Protein AF-A0A9X5SAK0-F1 (afdb_monomer_lite)

Foldseek 3Di:
DVLLLLLLVLLLLVLVVQQAHWDFPVCLLDQVVCVVSVPDPPDPHGSVSNVVSVVVCVVVVQWDDDPRIIHGDPNVNVVNCVVQVDDQQLDKDWDWDDDDDDPQFIKIKIKHFDPVNVVVVVVLFDDDAWPDKDKDCWDPRHPPDIDRIMIMTMGGQHVVRVVSVVVVVVVVCVSCVVPPPSVVSVDDPD

Structure (mmCIF, N/CA/C/O backbone):
data_AF-A0A9X5SAK0-F1
#
_entry.id   AF-A0A9X5SAK0-F1
#
loop_
_atom_site.group_PDB
_atom_site.id
_atom_site.type_symbol
_atom_site.label_atom_id
_atom_site.label_alt_id
_atom_site.label_comp_id
_atom_site.label_asym_id
_atom_site.label_entity_id
_atom_site.label_seq_id
_atom_site.pdbx_PDB_ins_code
_atom_site.Cartn_x
_atom_site.Cartn_y
_atom_site.Cartn_z
_atom_site.occupancy
_atom_site.B_iso_or_equiv
_atom_site.auth_seq_id
_atom_site.auth_comp_id
_atom_site.auth_asym_id
_atom_site.auth_atom_id
_atom_site.pdbx_PDB_model_num
ATOM 1 N N . MET A 1 1 ? -20.912 15.630 13.756 1.00 53.53 1 MET A N 1
ATOM 2 C CA . MET A 1 1 ? -20.163 15.827 12.492 1.00 53.53 1 MET A CA 1
ATOM 3 C C . MET A 1 1 ? -18.651 15.745 12.681 1.00 53.53 1 MET A C 1
ATOM 5 O O . MET A 1 1 ? -18.054 14.892 12.046 1.00 53.53 1 MET A O 1
ATOM 9 N N . LYS A 1 2 ? -18.033 16.528 13.584 1.00 58.16 2 LYS A N 1
ATOM 10 C CA . LYS A 1 2 ? -16.571 16.502 13.807 1.00 58.16 2 LYS A CA 1
ATOM 11 C C . LYS A 1 2 ? -16.002 15.121 14.191 1.00 58.16 2 LYS A C 1
ATOM 13 O O . LYS A 1 2 ? -14.971 14.742 13.659 1.00 58.16 2 LYS A O 1
ATOM 18 N N . SER A 1 3 ? -16.687 14.352 15.045 1.00 68.75 3 SER A N 1
ATOM 19 C CA . SER 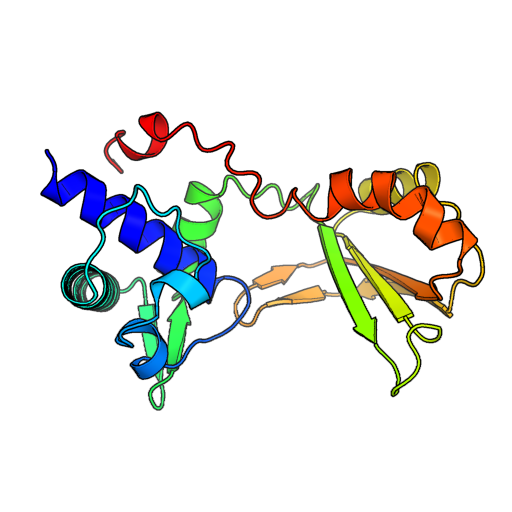A 1 3 ? -16.218 13.022 15.483 1.00 68.75 3 SER A CA 1
ATOM 20 C C . SER A 1 3 ? -16.199 11.973 14.366 1.00 68.75 3 SER A C 1
ATOM 22 O O . SER A 1 3 ? -15.244 11.214 14.265 1.00 68.75 3 SER A O 1
ATOM 24 N N . LEU A 1 4 ? -17.224 11.953 13.505 1.00 75.25 4 LEU A N 1
ATOM 25 C CA . LEU A 1 4 ? -17.305 11.011 12.384 1.00 75.25 4 LEU A CA 1
ATOM 26 C C . LEU A 1 4 ? -16.237 11.311 11.326 1.00 75.25 4 LEU A C 1
ATOM 28 O O . LEU A 1 4 ? -15.613 10.393 10.813 1.00 75.25 4 LEU A O 1
ATOM 32 N N . TYR A 1 5 ? -16.005 12.594 11.037 1.00 78.88 5 TYR A N 1
ATOM 33 C CA . TYR A 1 5 ? -14.948 13.012 10.119 1.00 78.88 5 TYR A CA 1
ATOM 34 C C . TYR A 1 5 ? -13.563 12.592 10.627 1.00 78.88 5 TYR A C 1
ATOM 36 O O . TYR A 1 5 ? -12.816 11.958 9.889 1.00 78.88 5 TYR A O 1
ATOM 44 N N . THR A 1 6 ? -13.254 12.873 11.901 1.00 82.31 6 THR A N 1
ATOM 45 C CA . THR A 1 6 ? -11.990 12.460 12.529 1.00 82.31 6 THR A CA 1
ATOM 46 C C . THR A 1 6 ? -11.803 10.942 12.482 1.00 82.31 6 THR A C 1
ATOM 48 O O . THR A 1 6 ? -10.752 10.484 12.062 1.00 82.31 6 THR A O 1
ATOM 51 N N . SER A 1 7 ? -12.828 10.159 12.832 1.00 84.69 7 SER A N 1
ATOM 52 C CA . SER A 1 7 ? -12.774 8.689 12.775 1.00 84.69 7 SER A CA 1
ATOM 53 C C . SER A 1 7 ? -12.433 8.175 11.372 1.00 84.69 7 SER A C 1
ATOM 55 O O . SER A 1 7 ? -11.503 7.387 11.208 1.00 84.69 7 SER A O 1
ATOM 57 N N . LYS A 1 8 ? -13.112 8.678 10.334 1.00 85.06 8 LYS A N 1
ATOM 58 C CA . LYS A 1 8 ? -12.877 8.232 8.955 1.00 85.06 8 LYS A CA 1
ATOM 59 C C . LYS A 1 8 ? -11.481 8.582 8.444 1.00 85.06 8 LYS A C 1
ATOM 61 O O . LYS A 1 8 ? -10.830 7.732 7.845 1.00 85.06 8 LYS A O 1
ATOM 66 N N . ILE A 1 9 ? -11.002 9.799 8.701 1.00 84.81 9 ILE A N 1
ATOM 67 C CA . ILE A 1 9 ? -9.662 10.198 8.253 1.00 84.81 9 ILE A CA 1
ATOM 68 C C . ILE A 1 9 ? -8.561 9.474 9.040 1.00 84.81 9 ILE A C 1
ATOM 70 O O . ILE A 1 9 ? -7.549 9.080 8.474 1.00 84.81 9 ILE A O 1
ATOM 74 N N . THR A 1 10 ? -8.777 9.214 10.331 1.00 88.06 10 THR A N 1
ATOM 75 C CA . THR A 1 10 ? -7.873 8.388 11.135 1.00 88.06 10 THR A CA 1
ATOM 76 C C . THR A 1 10 ? -7.823 6.955 10.611 1.00 88.06 10 THR A C 1
ATOM 78 O O . THR A 1 10 ? -6.736 6.402 10.465 1.00 88.06 10 THR A O 1
ATOM 81 N N . ARG A 1 11 ? -8.975 6.370 10.264 1.00 90.69 11 ARG A N 1
ATOM 82 C CA . ARG A 1 11 ? -9.054 5.040 9.650 1.00 90.69 11 ARG A CA 1
ATOM 83 C C . ARG A 1 11 ? -8.284 4.978 8.338 1.00 90.69 11 ARG A C 1
ATOM 85 O O . ARG A 1 11 ? -7.574 4.004 8.119 1.00 90.69 11 ARG A O 1
ATOM 92 N N . TYR A 1 12 ? -8.410 6.005 7.498 1.00 88.19 12 TYR A N 1
ATOM 93 C CA . TYR A 1 12 ? -7.656 6.116 6.252 1.00 88.19 12 TYR A CA 1
ATOM 94 C C . TYR A 1 12 ? -6.148 6.015 6.511 1.00 88.19 12 TYR A C 1
ATOM 96 O O . TYR A 1 12 ? -5.511 5.126 5.960 1.00 88.19 12 TYR A O 1
ATOM 104 N N . PHE A 1 13 ? -5.597 6.831 7.422 1.00 86.88 13 PHE A N 1
ATOM 105 C CA . PHE A 1 13 ? -4.165 6.784 7.755 1.00 86.88 13 PHE A CA 1
ATOM 106 C C . PHE A 1 13 ? -3.723 5.427 8.310 1.00 86.88 13 PHE A C 1
ATOM 108 O O . PHE A 1 13 ? -2.654 4.938 7.958 1.00 86.88 13 PHE A O 1
ATOM 115 N N . ILE A 1 14 ? -4.538 4.796 9.160 1.00 90.25 14 ILE A N 1
ATOM 116 C CA . ILE A 1 14 ? -4.211 3.473 9.706 1.00 90.25 14 ILE A CA 1
ATOM 117 C C . ILE A 1 14 ? -4.204 2.417 8.593 1.00 90.25 14 ILE A C 1
ATOM 119 O O . ILE A 1 14 ? -3.267 1.627 8.515 1.00 90.25 14 ILE A O 1
ATOM 123 N N . LEU A 1 15 ? -5.222 2.385 7.728 1.00 91.38 15 LEU A N 1
ATOM 124 C CA . LEU A 1 15 ? -5.273 1.431 6.616 1.00 91.38 15 LEU A CA 1
ATOM 125 C C . LEU A 1 15 ? -4.094 1.629 5.662 1.00 91.38 15 LEU A C 1
ATOM 127 O O . LEU A 1 15 ? -3.444 0.655 5.297 1.00 91.38 15 LEU A O 1
ATOM 131 N N . ASP A 1 16 ? -3.801 2.881 5.320 1.00 85.88 16 ASP A N 1
ATOM 132 C CA . ASP A 1 16 ? -2.684 3.248 4.460 1.00 85.88 16 ASP A CA 1
ATOM 133 C C . ASP A 1 16 ? -1.343 2.787 5.044 1.00 85.88 16 ASP A C 1
ATOM 135 O O . ASP A 1 16 ? -0.565 2.079 4.418 1.00 85.88 16 ASP A O 1
ATOM 139 N N . SER A 1 17 ? -1.114 3.042 6.326 1.00 86.31 17 SER A N 1
ATOM 140 C CA . SER A 1 17 ? 0.122 2.608 6.981 1.00 86.31 17 SER A CA 1
ATOM 141 C C . SER A 1 17 ? 0.355 1.100 6.996 1.00 86.31 17 SER A C 1
ATOM 143 O O . SER A 1 17 ? 1.491 0.646 7.117 1.00 86.31 17 SER A O 1
ATOM 145 N N . LEU A 1 18 ? -0.727 0.325 6.914 1.00 90.94 18 LEU A N 1
ATOM 146 C CA . LEU A 1 18 ? -0.686 -1.125 6.992 1.00 90.94 18 LEU A CA 1
ATOM 147 C C . LEU A 1 18 ? -0.740 -1.787 5.618 1.00 90.94 18 LEU A C 1
ATOM 149 O O . LEU A 1 18 ? -0.612 -3.008 5.561 1.00 90.94 18 LEU A O 1
ATOM 153 N N . TRP A 1 19 ? -0.946 -1.054 4.519 1.00 88.75 19 TRP A N 1
ATOM 154 C CA . TRP A 1 19 ? -1.161 -1.690 3.216 1.00 88.75 19 TRP A CA 1
ATOM 155 C C . TRP A 1 19 ? 0.094 -2.417 2.723 1.00 88.75 19 TRP A C 1
ATOM 157 O O . TRP A 1 19 ? -0.005 -3.553 2.255 1.00 88.75 19 TRP A O 1
ATOM 167 N N . LEU A 1 20 ? 1.269 -1.802 2.887 1.00 83.94 20 LEU A N 1
ATOM 168 C CA . LEU A 1 20 ? 2.539 -2.352 2.411 1.00 83.94 20 LEU A CA 1
ATOM 169 C C . LEU A 1 20 ? 3.230 -3.223 3.467 1.00 83.94 20 LEU A C 1
ATOM 171 O O . LEU A 1 20 ? 3.730 -4.303 3.150 1.00 83.94 20 LEU A O 1
ATOM 175 N N . MET A 1 21 ? 3.239 -2.782 4.728 1.00 87.12 21 MET A N 1
ATOM 176 C CA . MET A 1 21 ? 3.974 -3.447 5.808 1.00 87.12 21 MET A CA 1
ATOM 177 C C . MET A 1 21 ? 3.211 -3.470 7.131 1.00 87.12 21 MET A C 1
ATOM 179 O O . MET A 1 21 ? 2.408 -2.591 7.434 1.00 87.12 21 MET A O 1
ATOM 183 N N . GLN A 1 22 ? 3.489 -4.484 7.948 1.00 91.56 22 GLN A N 1
ATOM 184 C CA . GLN A 1 22 ? 3.018 -4.529 9.325 1.00 91.56 22 GLN A CA 1
ATOM 185 C C . GLN A 1 22 ? 3.670 -3.424 10.162 1.00 91.56 22 GLN A C 1
ATOM 187 O O . GLN A 1 22 ? 4.865 -3.158 10.044 1.00 91.56 22 GLN A O 1
ATOM 192 N N . THR A 1 23 ? 2.897 -2.826 11.063 1.00 90.56 23 THR A N 1
ATOM 193 C CA . THR A 1 23 ? 3.364 -1.750 11.951 1.00 90.56 23 THR A CA 1
ATOM 194 C C . THR A 1 23 ? 3.138 -2.157 13.402 1.00 90.56 23 THR A C 1
ATOM 196 O O . THR A 1 23 ? 2.115 -2.769 13.722 1.00 90.56 23 THR A O 1
ATOM 199 N N . LYS A 1 24 ? 4.080 -1.867 14.309 1.00 91.62 24 LYS A N 1
ATOM 200 C CA . LYS A 1 24 ? 3.883 -2.200 15.728 1.00 91.62 24 LYS A CA 1
ATOM 201 C C . LYS A 1 24 ? 2.734 -1.383 16.295 1.00 91.62 24 LYS A C 1
ATOM 203 O O . LYS A 1 24 ? 2.616 -0.191 16.028 1.00 91.62 24 LYS A O 1
ATOM 208 N N . TYR A 1 25 ? 1.941 -1.991 17.174 1.00 91.38 25 TYR A N 1
ATOM 209 C CA . TYR A 1 25 ? 0.854 -1.291 17.860 1.00 91.38 25 TYR A CA 1
ATOM 210 C C . TYR A 1 25 ? 1.352 -0.022 18.577 1.00 91.38 25 TYR A C 1
ATOM 212 O O . TYR A 1 25 ? 0.701 1.018 18.536 1.00 91.38 25 TYR A O 1
ATOM 220 N N . SER A 1 26 ? 2.541 -0.082 19.188 1.00 90.12 26 SER A N 1
ATOM 221 C CA . SER A 1 26 ? 3.172 1.057 19.868 1.00 90.12 26 SER A CA 1
ATOM 222 C C . SER A 1 26 ? 3.440 2.251 18.953 1.00 90.12 26 SER A C 1
ATOM 224 O O . SER A 1 26 ? 3.415 3.387 19.426 1.00 90.12 26 SER A O 1
ATOM 226 N N . ASP A 1 27 ? 3.670 2.010 17.663 1.00 87.06 27 ASP A N 1
ATOM 227 C CA . ASP A 1 27 ? 4.040 3.056 16.710 1.00 87.06 27 ASP A CA 1
ATOM 228 C C . ASP A 1 27 ? 2.821 3.892 16.297 1.00 87.06 27 ASP A C 1
ATOM 230 O O . ASP A 1 27 ? 2.970 5.066 15.972 1.00 87.06 27 ASP A O 1
ATOM 234 N N . PHE A 1 28 ? 1.602 3.354 16.427 1.00 85.88 28 PHE A N 1
ATOM 235 C CA . PHE A 1 28 ? 0.361 4.116 16.238 1.00 85.88 28 PHE A CA 1
ATOM 236 C C . PHE A 1 28 ? 0.052 5.072 17.393 1.00 85.88 28 PHE A C 1
ATOM 238 O O . PHE A 1 28 ? -0.573 6.112 17.197 1.00 85.88 28 PHE A O 1
ATOM 245 N N . ILE A 1 29 ? 0.467 4.724 18.612 1.00 84.62 29 ILE A N 1
ATOM 246 C CA . ILE A 1 29 ? 0.067 5.429 19.842 1.00 84.62 29 ILE A CA 1
ATOM 247 C C . ILE A 1 29 ? 1.160 6.412 20.313 1.00 84.62 29 ILE A C 1
ATOM 249 O O . ILE A 1 29 ? 1.101 6.967 21.413 1.00 84.62 29 ILE A O 1
ATOM 253 N N . ARG A 1 30 ? 2.173 6.677 19.481 1.00 78.69 30 ARG A N 1
ATOM 254 C CA . ARG A 1 30 ? 3.232 7.654 19.777 1.00 78.69 30 ARG A CA 1
ATOM 255 C C . ARG A 1 30 ? 2.745 9.103 19.629 1.00 78.69 30 ARG A C 1
ATOM 257 O O . ARG A 1 30 ? 1.758 9.398 18.955 1.00 78.69 30 ARG A O 1
ATOM 264 N N . LYS A 1 31 ? 3.426 10.044 20.294 1.00 69.19 31 LYS A N 1
ATOM 265 C CA . LYS A 1 31 ? 3.025 11.471 20.320 1.00 69.19 31 LYS A CA 1
ATOM 266 C C . LYS A 1 31 ? 3.248 12.183 18.981 1.00 69.19 31 LYS A C 1
ATOM 268 O O . LYS A 1 31 ? 2.520 13.112 18.651 1.00 69.19 31 LYS A O 1
ATOM 273 N N . ASP A 1 32 ? 4.218 11.710 18.221 1.00 73.31 32 ASP A N 1
ATOM 274 C CA . ASP A 1 32 ? 4.692 12.185 16.920 1.00 73.31 32 ASP A CA 1
ATOM 275 C C . ASP A 1 32 ? 4.142 11.353 15.747 1.00 73.31 32 ASP A C 1
ATOM 277 O O . ASP A 1 32 ? 4.647 11.424 14.633 1.00 73.31 32 ASP A O 1
ATOM 281 N N . TRP A 1 33 ? 3.052 10.604 15.958 1.00 72.06 33 TRP A N 1
ATOM 282 C CA . TRP A 1 33 ? 2.381 9.828 14.903 1.00 72.06 33 TRP A CA 1
ATOM 283 C C . TRP A 1 33 ? 2.040 10.687 13.665 1.00 72.06 33 TRP A C 1
ATOM 285 O O . TRP A 1 33 ? 2.037 10.204 12.539 1.00 72.06 33 TRP A O 1
ATOM 295 N N . LYS A 1 34 ? 1.812 11.992 13.861 1.00 69.62 34 LYS A N 1
ATOM 296 C CA . LYS A 1 34 ? 1.563 12.959 12.784 1.00 69.62 34 LYS A CA 1
ATOM 297 C C . LYS A 1 34 ? 2.714 13.095 11.800 1.00 69.62 34 LYS A C 1
ATOM 299 O O . LYS A 1 34 ? 2.452 13.272 10.615 1.00 69.62 34 LYS A O 1
ATOM 304 N N . GLU A 1 35 ? 3.946 13.062 12.300 1.00 70.25 35 GLU A N 1
ATOM 305 C CA . GLU A 1 35 ? 5.159 13.126 11.483 1.00 70.25 35 GLU A CA 1
ATOM 306 C C . GLU A 1 35 ? 5.331 11.809 10.730 1.00 70.25 35 GLU A C 1
ATOM 308 O O . GLU A 1 35 ? 5.609 11.815 9.537 1.00 70.25 35 GLU A O 1
ATOM 313 N N . PHE A 1 36 ? 5.040 10.691 11.402 1.00 66.50 36 PHE A N 1
ATOM 314 C CA . PHE A 1 36 ? 5.077 9.359 10.804 1.00 66.50 36 PHE A CA 1
ATOM 315 C C . PHE A 1 36 ? 4.120 9.213 9.606 1.00 66.50 36 PHE A C 1
ATOM 317 O O . PHE A 1 36 ? 4.502 8.636 8.596 1.00 66.50 36 PHE A O 1
ATOM 324 N N . PHE A 1 37 ? 2.913 9.787 9.675 1.00 65.88 37 PHE A N 1
ATOM 325 C CA . PHE A 1 37 ? 1.950 9.771 8.560 1.00 65.88 37 PHE A CA 1
ATOM 326 C C . PHE A 1 37 ? 1.984 11.018 7.675 1.00 65.88 37 PHE A C 1
ATOM 328 O O . PHE A 1 37 ? 1.082 11.199 6.857 1.00 65.88 37 PHE A O 1
ATOM 335 N N . ASN A 1 38 ? 2.958 11.914 7.8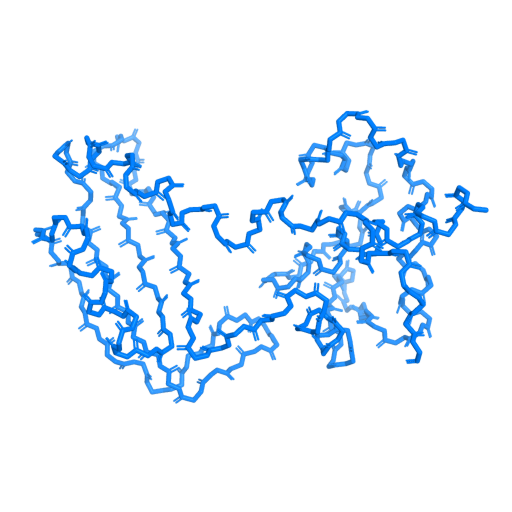74 1.00 69.00 38 ASN A N 1
ATOM 336 C CA . ASN A 1 38 ? 3.034 13.206 7.186 1.00 69.00 38 ASN A CA 1
ATOM 337 C C . ASN A 1 38 ? 1.671 13.940 7.140 1.00 69.00 38 ASN A C 1
ATOM 339 O O . ASN A 1 38 ? 1.245 14.483 6.119 1.00 69.00 38 ASN A O 1
ATOM 343 N N . THR A 1 39 ? 0.924 13.888 8.248 1.00 69.69 39 THR A N 1
ATOM 344 C CA . THR A 1 39 ? -0.443 14.420 8.289 1.00 69.69 39 THR A CA 1
ATOM 345 C C . THR A 1 39 ? -0.439 15.948 8.145 1.00 69.69 39 THR A C 1
ATOM 347 O O . THR A 1 39 ? 0.328 16.629 8.832 1.00 69.69 39 THR A O 1
ATOM 350 N N . PRO A 1 40 ? -1.332 16.535 7.328 1.00 71.12 40 PRO A N 1
ATOM 351 C CA . PRO A 1 40 ? -1.441 17.973 7.195 1.00 71.12 40 PRO A CA 1
ATOM 352 C C . PRO A 1 40 ? -1.710 18.647 8.531 1.00 71.12 40 PRO A C 1
ATOM 354 O O . PRO A 1 40 ? -2.587 18.247 9.297 1.00 71.12 40 PRO A O 1
ATOM 357 N N . ILE A 1 41 ? -1.022 19.763 8.750 1.00 71.31 41 ILE A N 1
ATOM 358 C CA . ILE A 1 41 ? -1.056 20.530 10.002 1.00 71.31 41 ILE A CA 1
ATOM 359 C C . ILE A 1 41 ? -2.485 20.982 10.370 1.00 71.31 41 ILE A C 1
ATOM 361 O O . ILE A 1 41 ? -2.811 21.151 11.547 1.00 71.31 41 ILE A O 1
ATOM 365 N N . HIS A 1 42 ? -3.368 21.152 9.380 1.00 77.19 42 HIS A N 1
ATOM 366 C CA . HIS A 1 42 ? -4.759 21.549 9.603 1.00 77.19 42 HIS A CA 1
ATOM 367 C C . HIS A 1 42 ? -5.646 20.413 10.153 1.00 77.19 42 HIS A C 1
ATOM 369 O O . HIS A 1 42 ? -6.701 20.693 10.734 1.00 77.19 42 HIS A O 1
ATOM 375 N N . LEU A 1 43 ? -5.229 19.146 10.034 1.00 74.88 43 LEU A N 1
ATOM 376 C CA . LEU A 1 43 ? -5.937 18.008 10.615 1.00 74.88 43 LEU A CA 1
ATOM 377 C C . LEU A 1 43 ? -5.650 17.916 12.119 1.00 74.88 43 LEU A C 1
ATOM 379 O O . LEU A 1 43 ? -4.575 17.535 12.589 1.00 74.88 43 LEU A O 1
ATOM 383 N N . LYS A 1 44 ? -6.660 18.258 12.919 1.00 80.06 44 LYS A N 1
ATOM 384 C CA . LYS A 1 44 ? -6.599 18.196 14.386 1.00 80.06 44 LYS A CA 1
ATOM 385 C C . LYS A 1 44 ? -6.974 16.804 14.903 1.00 80.06 44 LYS A C 1
ATOM 387 O O . LYS A 1 44 ? -7.961 16.671 15.618 1.00 80.06 44 LYS A O 1
ATOM 392 N N . ILE A 1 45 ? -6.193 15.795 14.529 1.00 82.88 45 ILE A N 1
ATOM 393 C CA . ILE A 1 45 ? -6.314 14.426 15.048 1.00 82.88 45 ILE A CA 1
ATOM 394 C C . ILE A 1 45 ? -5.413 14.306 16.289 1.00 82.88 45 ILE A C 1
ATOM 396 O O . ILE A 1 45 ? -4.259 14.751 16.271 1.00 82.88 45 ILE A O 1
ATOM 400 N N . ALA A 1 46 ? -5.939 13.777 17.389 1.00 86.81 46 ALA A N 1
ATOM 401 C CA . ALA A 1 46 ? -5.182 13.488 18.603 1.00 86.81 46 ALA A CA 1
ATOM 402 C C . ALA A 1 46 ? -4.775 12.009 18.648 1.00 86.81 46 ALA A C 1
ATOM 404 O O . ALA A 1 46 ? -5.450 11.157 18.080 1.00 86.81 46 ALA A O 1
ATOM 405 N N . THR A 1 47 ? -3.726 11.673 19.404 1.00 87.50 47 THR A N 1
ATOM 406 C CA . THR A 1 47 ? -3.328 10.270 19.633 1.00 87.50 47 THR A CA 1
ATOM 407 C C . THR A 1 47 ? -4.490 9.425 20.168 1.00 87.50 47 THR A C 1
ATOM 409 O O . THR A 1 47 ? -4.625 8.261 19.810 1.00 87.50 47 THR A O 1
ATOM 412 N N . LYS A 1 48 ? -5.383 10.019 20.977 1.00 89.12 48 LYS A N 1
ATOM 413 C CA . LYS A 1 48 ? -6.563 9.315 21.491 1.00 89.12 48 LYS A CA 1
ATOM 414 C C . LYS A 1 48 ? -7.567 8.946 20.395 1.00 89.12 48 LYS A C 1
ATOM 416 O O . LYS A 1 48 ? -8.226 7.920 20.513 1.00 89.12 48 LYS A O 1
ATOM 421 N N . ASP A 1 49 ? -7.673 9.749 19.337 1.00 89.06 49 ASP A N 1
ATOM 422 C CA . ASP A 1 49 ? -8.527 9.430 18.190 1.00 89.06 49 ASP A CA 1
ATOM 423 C C . ASP A 1 49 ? -7.972 8.215 17.434 1.00 89.06 49 ASP A C 1
ATOM 425 O O . ASP A 1 49 ? -8.730 7.305 17.109 1.00 89.06 49 ASP A O 1
ATOM 429 N N . VAL A 1 50 ? -6.645 8.159 17.249 1.00 89.69 50 VAL A N 1
ATOM 430 C CA . VAL A 1 50 ? -5.937 7.005 16.665 1.00 89.69 50 VAL A CA 1
ATOM 431 C C . VAL A 1 50 ? -6.156 5.748 17.496 1.00 89.69 50 VAL A C 1
ATOM 433 O O . VAL A 1 50 ? -6.542 4.720 16.955 1.00 89.69 50 VAL A O 1
ATOM 436 N N . GLU A 1 51 ? -5.979 5.836 18.814 1.00 92.00 51 GLU A N 1
ATOM 437 C CA . GLU A 1 51 ? -6.188 4.706 19.724 1.00 92.00 51 GLU A CA 1
ATOM 438 C C . GLU A 1 51 ? -7.627 4.171 19.667 1.00 92.00 51 GLU A C 1
ATOM 440 O O . GLU A 1 51 ? -7.848 2.959 19.590 1.00 92.00 51 GLU A O 1
ATOM 445 N N . ASN A 1 52 ? -8.612 5.074 19.687 1.00 92.81 52 ASN A N 1
ATOM 446 C CA . ASN A 1 52 ? -10.024 4.711 19.628 1.00 92.81 52 ASN A CA 1
ATOM 447 C C . ASN A 1 52 ? -10.371 4.042 18.292 1.00 92.81 52 ASN A C 1
ATOM 449 O O . ASN A 1 52 ? -11.054 3.017 18.285 1.00 92.81 52 ASN A O 1
ATOM 453 N N . GLU A 1 53 ? -9.894 4.600 17.177 1.00 93.81 53 GLU A N 1
ATOM 454 C CA . GLU A 1 53 ? -10.158 4.057 15.845 1.00 93.81 53 GLU A CA 1
ATOM 455 C C . GLU A 1 53 ? -9.463 2.710 15.646 1.00 93.81 53 GLU A C 1
ATOM 457 O O . GLU A 1 53 ? -10.099 1.757 15.206 1.00 93.81 53 GLU A O 1
ATOM 462 N N . LEU A 1 54 ? -8.200 2.583 16.059 1.00 93.88 54 LEU A N 1
ATOM 463 C CA . LEU A 1 54 ? -7.460 1.325 16.005 1.00 93.88 54 LEU A CA 1
ATOM 464 C C . LEU A 1 54 ? -8.185 0.229 16.800 1.00 93.88 54 LEU A C 1
ATOM 466 O O . LEU A 1 54 ? -8.392 -0.873 16.295 1.00 93.88 54 LEU A O 1
ATOM 470 N N . THR A 1 55 ? -8.654 0.552 18.009 1.00 95.19 55 THR A N 1
ATOM 471 C CA . THR A 1 55 ? -9.446 -0.367 18.843 1.00 95.19 55 THR A CA 1
ATOM 472 C C . THR A 1 55 ? -10.745 -0.790 18.151 1.00 95.19 55 THR A C 1
ATOM 474 O O . THR A 1 55 ? -11.101 -1.971 18.173 1.00 95.19 55 THR A O 1
ATOM 477 N N . ALA A 1 56 ? -11.454 0.150 17.518 1.00 95.56 56 ALA A N 1
ATOM 478 C CA . ALA A 1 56 ? -12.674 -0.142 16.770 1.00 95.56 56 ALA A CA 1
ATOM 479 C C . ALA A 1 56 ? -12.395 -1.051 15.563 1.00 95.56 56 ALA A C 1
ATOM 481 O O . ALA A 1 56 ? -13.063 -2.066 15.393 1.00 95.56 56 ALA A O 1
ATOM 482 N N . MET A 1 57 ? -11.354 -0.757 14.783 1.00 96.75 57 MET A N 1
ATOM 483 C CA . MET A 1 57 ? -10.947 -1.561 13.628 1.00 96.75 57 MET A CA 1
ATOM 484 C C . MET A 1 57 ? -10.541 -2.989 14.014 1.00 96.75 57 MET A C 1
ATOM 486 O O . MET A 1 57 ? -10.860 -3.931 13.288 1.00 96.75 57 MET A O 1
ATOM 490 N N . ILE A 1 58 ? -9.873 -3.172 15.158 1.00 96.88 58 ILE A N 1
ATOM 491 C CA . ILE A 1 58 ? -9.560 -4.501 15.707 1.00 96.88 58 ILE A CA 1
ATOM 492 C C . ILE A 1 58 ? -10.851 -5.236 16.077 1.00 96.88 58 ILE A C 1
ATOM 494 O O . ILE A 1 58 ? -11.050 -6.383 15.678 1.00 96.88 58 ILE A O 1
ATOM 498 N N . LYS A 1 59 ? -11.759 -4.568 16.799 1.00 97.12 59 LYS A N 1
ATOM 499 C CA . LYS A 1 59 ? -13.055 -5.137 17.196 1.00 97.12 59 LYS A CA 1
ATOM 500 C C . LYS A 1 59 ? -13.906 -5.540 15.986 1.00 97.12 59 LYS A C 1
ATOM 502 O O . LYS A 1 59 ? -14.553 -6.583 16.019 1.00 97.12 59 LYS A O 1
ATOM 507 N N . ASP A 1 60 ? -13.867 -4.750 14.919 1.00 96.44 60 ASP A N 1
ATOM 508 C CA . ASP A 1 60 ? -14.604 -4.989 13.676 1.00 96.44 60 ASP A CA 1
ATOM 509 C C . ASP A 1 60 ? -13.927 -6.032 12.762 1.00 96.44 60 ASP A C 1
ATOM 511 O O . ASP A 1 60 ? -14.436 -6.343 11.674 1.00 96.44 60 ASP A O 1
ATOM 515 N N . GLY A 1 61 ? -12.785 -6.581 13.192 1.00 96.94 61 GLY A N 1
ATOM 516 C CA . GLY A 1 61 ? -12.027 -7.611 12.487 1.00 96.94 61 GLY A CA 1
ATOM 517 C C . GLY A 1 61 ? -11.289 -7.102 11.250 1.00 96.94 61 GLY A C 1
ATOM 518 O O . GLY A 1 61 ? -10.996 -7.890 10.353 1.00 96.94 61 GLY A O 1
ATOM 519 N N . LEU A 1 62 ? -11.020 -5.798 11.157 1.00 97.25 62 LEU A N 1
ATOM 520 C CA . LEU A 1 62 ? -10.258 -5.194 10.056 1.00 97.25 62 LEU A CA 1
ATOM 521 C C . LEU A 1 62 ? -8.751 -5.331 10.270 1.00 97.25 62 LEU A C 1
ATOM 523 O O . LEU A 1 62 ? -8.003 -5.480 9.307 1.00 97.25 62 LEU A O 1
ATOM 527 N N . ILE A 1 63 ? -8.322 -5.297 11.532 1.00 97.44 63 ILE A N 1
ATOM 528 C CA . ILE A 1 63 ? -6.921 -5.410 11.931 1.00 97.44 63 ILE A CA 1
ATOM 529 C C . ILE A 1 63 ? -6.745 -6.634 12.823 1.00 97.44 63 ILE A C 1
ATOM 531 O O . ILE A 1 63 ? -7.520 -6.860 13.752 1.00 97.44 63 ILE A O 1
ATOM 535 N N . LEU A 1 64 ? -5.702 -7.407 12.543 1.00 96.69 64 LEU A N 1
ATOM 536 C CA . LEU A 1 64 ? -5.235 -8.507 13.377 1.00 96.69 64 LEU A CA 1
ATOM 537 C C . LEU A 1 64 ? -4.000 -8.050 14.152 1.00 96.69 64 LEU A C 1
ATOM 539 O O . LEU A 1 64 ? -3.138 -7.372 13.596 1.00 96.69 64 LEU A O 1
ATOM 543 N N . ILE A 1 65 ? -3.893 -8.454 15.418 1.00 95.88 65 ILE A N 1
ATOM 544 C CA . ILE A 1 65 ? -2.671 -8.271 16.206 1.00 95.88 65 ILE A CA 1
ATOM 545 C C . ILE A 1 65 ? -1.999 -9.625 16.389 1.00 95.88 65 ILE A C 1
ATOM 547 O O . ILE A 1 65 ? -2.605 -10.557 16.920 1.00 95.88 65 ILE A O 1
ATOM 551 N N . LYS A 1 66 ? -0.726 -9.716 16.007 1.00 95.38 66 LYS A N 1
ATOM 552 C CA . LYS A 1 66 ? 0.128 -10.873 16.284 1.00 95.38 66 LYS A CA 1
ATOM 553 C C . LYS A 1 66 ? 1.464 -10.381 16.821 1.00 95.38 66 LYS A C 1
ATOM 555 O O . LYS A 1 66 ? 2.119 -9.568 16.184 1.00 95.38 66 LYS A O 1
ATOM 560 N N . GLU A 1 67 ? 1.848 -10.850 18.009 1.00 94.69 67 GLU A N 1
ATOM 561 C CA . GLU A 1 67 ? 3.145 -10.519 18.633 1.00 94.69 67 GLU A CA 1
ATOM 562 C C . GLU A 1 67 ? 3.409 -9.000 18.745 1.00 94.69 67 GLU A C 1
ATOM 564 O O . GLU A 1 67 ? 4.533 -8.529 18.605 1.00 94.69 67 GLU A O 1
ATOM 569 N N . GLY A 1 68 ? 2.355 -8.209 18.982 1.00 93.38 68 GLY A N 1
ATOM 570 C CA . GLY A 1 68 ? 2.442 -6.746 19.083 1.00 93.38 68 GLY A CA 1
ATOM 571 C C . GLY A 1 68 ? 2.479 -6.001 17.742 1.00 93.38 68 GLY A C 1
ATOM 572 O O . GLY A 1 68 ? 2.523 -4.770 17.741 1.00 93.38 68 GLY A O 1
ATOM 573 N N . TRP A 1 69 ? 2.417 -6.715 16.618 1.00 95.38 69 TRP A N 1
ATOM 574 C CA . TRP A 1 69 ? 2.324 -6.152 15.273 1.00 95.38 69 TRP A CA 1
ATOM 575 C C . TRP A 1 69 ? 0.882 -6.143 14.776 1.00 95.38 69 TRP A C 1
ATOM 577 O O . TRP A 1 69 ? 0.157 -7.125 14.942 1.00 95.38 69 TRP A O 1
ATOM 587 N N . CYS A 1 70 ? 0.486 -5.033 14.161 1.00 95.94 70 CYS A N 1
ATOM 588 C CA . CYS A 1 70 ? -0.793 -4.860 13.492 1.00 95.94 70 CYS A CA 1
ATOM 589 C C . CYS A 1 70 ? -0.675 -5.283 12.022 1.00 95.94 70 CYS A C 1
ATOM 591 O O . CYS A 1 70 ? 0.266 -4.887 11.336 1.00 95.94 70 CYS A O 1
ATOM 593 N N . PHE A 1 71 ? -1.662 -6.038 11.545 1.00 96.62 71 PHE A N 1
ATOM 594 C CA . PHE A 1 71 ? -1.797 -6.499 10.163 1.00 96.62 71 PHE A CA 1
ATOM 595 C C . PHE A 1 71 ? -3.203 -6.193 9.658 1.00 96.62 71 PHE A C 1
ATOM 597 O O . PHE A 1 71 ? -4.165 -6.306 10.422 1.00 96.62 71 PHE A O 1
ATOM 604 N N . LEU A 1 72 ? -3.354 -5.900 8.369 1.00 96.69 72 LEU A N 1
ATOM 605 C CA . LEU A 1 72 ? -4.658 -5.970 7.723 1.00 96.69 72 LEU A CA 1
ATOM 606 C C . LEU A 1 72 ? -5.138 -7.424 7.720 1.00 96.69 72 LEU A C 1
ATOM 608 O O . LEU A 1 72 ? -4.415 -8.344 7.335 1.00 96.69 72 LEU A O 1
ATOM 612 N N . SER A 1 73 ? -6.379 -7.637 8.149 1.00 96.50 73 SER A N 1
ATOM 613 C CA . SER A 1 73 ? -7.089 -8.879 7.851 1.00 96.50 73 SER A CA 1
ATOM 614 C C . SER A 1 73 ? -7.510 -8.891 6.372 1.00 96.50 73 SER A C 1
ATOM 616 O O . SER A 1 73 ? -7.534 -7.830 5.746 1.00 96.50 73 SER A O 1
ATOM 618 N N . PRO A 1 74 ? -7.962 -10.028 5.808 1.00 95.62 74 PRO A N 1
ATOM 619 C CA . PRO A 1 74 ? -8.558 -10.039 4.467 1.00 95.62 74 PRO A CA 1
ATOM 620 C C . PRO A 1 74 ? -9.718 -9.040 4.308 1.00 95.62 74 PRO A C 1
ATOM 622 O O . PRO A 1 74 ? -9.883 -8.424 3.257 1.00 95.62 74 PRO A O 1
ATOM 625 N N . LYS A 1 75 ? -10.497 -8.823 5.377 1.00 95.81 75 LYS A N 1
ATOM 626 C CA . LYS A 1 75 ? -11.571 -7.823 5.403 1.00 95.81 75 LYS A CA 1
ATOM 627 C C . LYS A 1 75 ? -11.009 -6.397 5.394 1.00 95.81 75 LYS A C 1
ATOM 629 O O . LYS A 1 75 ? -11.520 -5.557 4.663 1.00 95.81 75 LYS A O 1
ATOM 634 N N . GLY A 1 76 ? -9.969 -6.121 6.185 1.00 95.81 76 GLY A N 1
ATOM 635 C CA . GLY A 1 76 ? -9.296 -4.817 6.200 1.00 95.81 76 GLY A CA 1
ATOM 636 C C . GLY A 1 76 ? -8.637 -4.480 4.862 1.00 95.81 76 GLY A C 1
ATOM 637 O O . GLY A 1 76 ? -8.810 -3.374 4.361 1.00 95.81 76 GLY A O 1
ATOM 638 N N . ALA A 1 77 ? -7.970 -5.459 4.255 1.00 94.69 77 ALA A N 1
ATOM 639 C CA . ALA A 1 77 ? -7.375 -5.369 2.927 1.00 94.69 77 ALA A CA 1
ATOM 640 C C . ALA A 1 77 ? -8.408 -5.027 1.845 1.00 94.69 77 ALA A C 1
ATOM 642 O O . ALA A 1 77 ? -8.201 -4.092 1.082 1.00 94.69 77 ALA A O 1
ATOM 643 N N . SER A 1 78 ? -9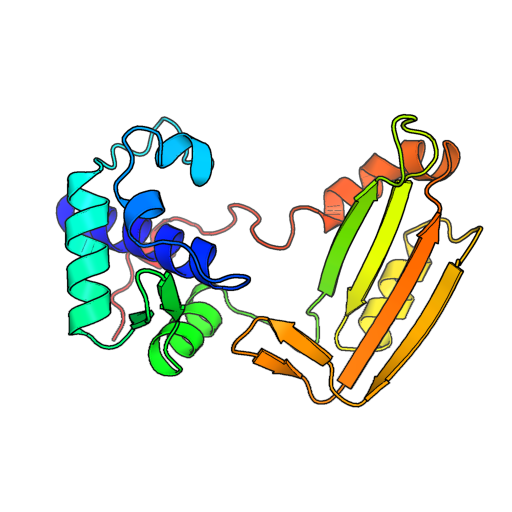.559 -5.708 1.827 1.00 92.62 78 SER A N 1
ATOM 644 C CA . SER A 1 78 ? -10.632 -5.395 0.874 1.00 92.62 78 SER A CA 1
ATOM 645 C C . SER A 1 78 ? -11.198 -3.981 1.065 1.00 92.62 78 SER A C 1
ATOM 647 O O . SER A 1 78 ? -11.494 -3.295 0.088 1.00 92.62 78 SER A O 1
ATOM 649 N N . ILE A 1 79 ? -11.320 -3.504 2.312 1.00 92.38 79 ILE A N 1
ATOM 650 C CA . ILE A 1 79 ? -11.710 -2.109 2.572 1.00 92.38 79 ILE A CA 1
ATOM 651 C C . ILE A 1 79 ? -10.650 -1.145 2.043 1.00 92.38 79 ILE A C 1
ATOM 653 O O . ILE A 1 79 ? -11.025 -0.143 1.444 1.00 92.38 79 ILE A O 1
ATOM 657 N N . TRP A 1 80 ? -9.362 -1.437 2.236 1.00 92.12 80 TRP A N 1
ATOM 658 C CA . TRP A 1 80 ? -8.283 -0.627 1.674 1.00 92.12 80 TRP A CA 1
ATOM 659 C C . TRP A 1 80 ? -8.344 -0.611 0.138 1.00 92.12 80 TRP A C 1
ATOM 661 O O . TRP A 1 80 ? -8.411 0.457 -0.448 1.00 92.12 80 TRP A O 1
ATOM 671 N N . GLU A 1 81 ? -8.462 -1.755 -0.538 1.00 89.81 81 GLU A N 1
ATOM 672 C CA . GLU A 1 81 ? -8.558 -1.781 -2.009 1.00 89.81 81 GLU A CA 1
ATOM 673 C C . GLU A 1 81 ? -9.717 -0.919 -2.540 1.00 89.81 81 GLU A C 1
ATOM 675 O O . GLU A 1 81 ? -9.550 -0.172 -3.505 1.00 89.81 81 GLU A O 1
ATOM 680 N N . ASN A 1 82 ? -10.874 -0.980 -1.874 1.00 87.50 82 ASN A N 1
ATOM 681 C CA . ASN A 1 82 ? -12.043 -0.179 -2.231 1.00 87.50 82 ASN A CA 1
ATOM 682 C C . ASN A 1 82 ? -11.845 1.313 -1.933 1.00 87.50 82 ASN A C 1
ATOM 684 O O . ASN A 1 82 ? -12.200 2.150 -2.759 1.00 87.50 82 ASN A O 1
ATOM 688 N N . LEU A 1 83 ? -11.290 1.637 -0.761 1.00 84.94 83 LEU A N 1
ATOM 689 C CA . LEU A 1 83 ? -11.055 3.007 -0.299 1.00 84.94 83 LEU A CA 1
ATOM 690 C C . LEU A 1 83 ? -9.910 3.697 -1.040 1.00 84.94 83 LEU A C 1
ATOM 692 O O . LEU A 1 83 ? -9.798 4.904 -0.958 1.00 84.94 83 LEU A O 1
ATOM 696 N N . PHE A 1 84 ? -9.039 2.964 -1.720 1.00 82.19 84 PHE A N 1
ATOM 697 C CA . PHE A 1 84 ? -7.950 3.544 -2.510 1.00 82.19 84 PHE A CA 1
ATOM 698 C C . PHE A 1 84 ? -8.162 3.312 -4.011 1.00 82.19 84 PHE A C 1
ATOM 700 O O . PHE A 1 84 ? -7.280 3.601 -4.813 1.00 82.19 84 PHE A O 1
ATOM 707 N N . HIS A 1 85 ? -9.344 2.803 -4.393 1.00 84.00 85 HIS A N 1
ATOM 708 C CA . HIS A 1 85 ? -9.743 2.513 -5.772 1.00 84.00 85 HIS A CA 1
ATOM 709 C C . HIS A 1 85 ? -8.647 1.795 -6.570 1.00 84.00 85 HIS A C 1
ATOM 711 O O . HIS A 1 85 ? -8.329 2.163 -7.704 1.00 84.00 85 HIS A O 1
ATOM 717 N N . VAL A 1 86 ? -8.046 0.775 -5.956 1.00 83.25 86 VAL A N 1
ATOM 718 C CA . VAL A 1 86 ? -6.827 0.158 -6.477 1.00 83.25 86 VAL A CA 1
ATOM 719 C C . VAL A 1 86 ? -7.105 -0.509 -7.816 1.00 83.25 86 VAL A C 1
ATOM 721 O O . VAL A 1 86 ? -7.874 -1.466 -7.918 1.00 83.25 86 VAL A O 1
ATOM 724 N N . ASN A 1 87 ? -6.434 -0.018 -8.854 1.00 86.75 87 ASN A N 1
ATOM 725 C CA . ASN A 1 87 ? -6.475 -0.616 -10.176 1.00 86.75 87 ASN A CA 1
ATOM 726 C C . ASN A 1 87 ? -5.262 -1.525 -10.369 1.00 86.75 87 ASN A C 1
ATOM 728 O O . ASN A 1 87 ? -4.213 -1.078 -10.833 1.00 86.75 87 ASN A O 1
ATOM 732 N N . TRP A 1 88 ? -5.428 -2.806 -10.040 1.00 86.88 88 TRP A N 1
ATOM 733 C CA . TRP A 1 88 ? -4.361 -3.798 -10.160 1.00 86.88 88 TRP A CA 1
ATOM 734 C C . TRP A 1 88 ? -3.796 -3.916 -11.581 1.00 86.88 88 TRP A C 1
ATOM 736 O O . TRP A 1 88 ? -2.591 -4.079 -11.728 1.00 86.88 88 TRP A O 1
ATOM 746 N N . GLU A 1 89 ? -4.607 -3.740 -12.629 1.00 86.88 89 GLU A N 1
ATOM 747 C CA . GLU A 1 89 ? -4.139 -3.843 -14.022 1.00 86.88 89 GLU A CA 1
ATOM 748 C C . GLU A 1 89 ? -3.129 -2.749 -14.405 1.00 86.88 89 GLU A C 1
ATOM 750 O O . GLU A 1 89 ? -2.241 -2.968 -15.239 1.00 86.88 89 GLU A O 1
ATOM 755 N N . ASN A 1 90 ? -3.272 -1.576 -13.782 1.00 84.44 90 ASN A N 1
ATOM 756 C CA . ASN A 1 90 ? -2.408 -0.415 -13.982 1.00 84.44 90 ASN A CA 1
ATOM 757 C C . ASN A 1 90 ? -1.466 -0.162 -12.795 1.00 84.44 90 ASN A C 1
ATOM 759 O O . ASN A 1 90 ? -0.803 0.873 -12.761 1.00 84.44 90 ASN A O 1
ATOM 763 N N . PHE A 1 91 ? -1.409 -1.080 -11.827 1.00 86.69 91 PHE A N 1
ATOM 764 C CA . PHE A 1 91 ? -0.612 -0.907 -10.621 1.00 86.69 91 PHE A CA 1
ATOM 765 C C . PHE A 1 91 ? 0.885 -0.965 -10.935 1.00 86.69 91 PHE A C 1
ATOM 767 O O . PHE A 1 91 ? 1.351 -1.831 -11.688 1.00 86.69 91 PHE A O 1
ATOM 774 N N . TYR A 1 92 ? 1.632 -0.065 -10.302 1.00 86.69 92 TYR A N 1
ATOM 775 C CA . TYR A 1 92 ? 3.084 -0.070 -10.271 1.00 86.69 92 TYR A CA 1
ATOM 776 C C . TYR A 1 92 ? 3.607 0.396 -8.911 1.00 86.69 92 TYR A C 1
ATOM 778 O O . TYR A 1 92 ? 2.919 1.090 -8.166 1.00 86.69 92 TYR A O 1
ATOM 786 N N . LEU A 1 93 ? 4.843 0.013 -8.615 1.00 85.06 93 LEU A N 1
ATOM 787 C CA . LEU A 1 93 ? 5.596 0.395 -7.431 1.00 85.06 93 LEU A CA 1
ATOM 788 C C . LEU A 1 93 ? 6.999 0.814 -7.872 1.00 85.06 93 LEU A C 1
ATOM 790 O O . LEU A 1 93 ? 7.631 0.122 -8.670 1.00 85.06 93 LEU A O 1
ATOM 794 N N . ILE A 1 94 ? 7.470 1.948 -7.360 1.00 82.38 94 ILE A N 1
ATOM 795 C CA . ILE A 1 94 ? 8.842 2.423 -7.543 1.00 82.38 94 ILE A CA 1
ATOM 796 C C . ILE A 1 94 ? 9.524 2.387 -6.184 1.00 82.38 94 ILE A C 1
ATOM 798 O O . ILE A 1 94 ? 9.010 2.945 -5.217 1.00 82.38 94 ILE A O 1
ATOM 802 N N . GLU A 1 95 ? 10.688 1.759 -6.129 1.00 82.50 95 GLU A N 1
ATOM 803 C CA . GLU A 1 95 ? 11.553 1.736 -4.959 1.00 82.50 95 GLU A CA 1
ATOM 804 C C . GLU A 1 95 ? 12.919 2.305 -5.333 1.00 82.50 95 GLU A C 1
ATOM 806 O O . GLU A 1 95 ? 13.475 1.986 -6.387 1.00 82.50 95 GLU A O 1
ATOM 811 N N . TYR A 1 96 ? 13.469 3.125 -4.444 1.00 79.56 96 TYR A N 1
ATOM 812 C CA . TYR A 1 96 ? 14.826 3.640 -4.557 1.00 79.56 96 TYR A CA 1
ATOM 813 C C . TYR A 1 96 ? 15.719 2.935 -3.547 1.00 79.56 96 TYR A C 1
ATOM 815 O O . TYR A 1 96 ? 15.468 2.978 -2.342 1.00 79.56 96 TYR A O 1
ATOM 823 N N . GLU A 1 97 ? 16.765 2.287 -4.042 1.00 78.94 97 GLU A N 1
ATOM 824 C CA . GLU A 1 97 ? 17.788 1.648 -3.223 1.00 78.94 97 GLU A CA 1
ATOM 825 C C . GLU A 1 97 ? 19.084 2.460 -3.314 1.00 78.94 97 GLU A C 1
ATOM 827 O O . GLU A 1 97 ? 19.641 2.650 -4.396 1.00 78.94 97 GLU A O 1
ATOM 832 N N . PHE A 1 98 ? 19.588 2.920 -2.169 1.00 76.31 98 PHE A N 1
ATOM 833 C CA . PHE A 1 98 ? 20.886 3.585 -2.068 1.00 76.31 98 PHE A CA 1
ATOM 834 C C . PHE A 1 98 ? 21.949 2.552 -1.688 1.00 76.31 98 PHE A C 1
ATOM 836 O O . PHE A 1 98 ? 21.910 1.996 -0.587 1.00 76.31 98 PHE A O 1
ATOM 843 N N . LYS A 1 99 ? 22.903 2.277 -2.585 1.00 67.62 99 LYS A N 1
ATOM 844 C CA . LYS A 1 99 ? 24.017 1.361 -2.309 1.00 67.62 99 LYS A CA 1
ATOM 845 C C . LYS A 1 99 ? 25.261 2.139 -1.887 1.00 67.62 99 LYS A C 1
ATOM 847 O O . LYS A 1 99 ? 26.068 2.519 -2.719 1.00 67.62 99 LYS A O 1
ATOM 852 N N . GLY A 1 100 ? 25.449 2.304 -0.579 1.00 63.75 100 GLY A N 1
ATOM 853 C CA . GLY A 1 100 ? 26.650 2.916 0.006 1.00 63.75 100 GLY A CA 1
ATOM 854 C C . GLY A 1 100 ? 26.467 4.372 0.441 1.00 63.75 100 GLY A C 1
ATOM 855 O O . GLY A 1 100 ? 25.350 4.882 0.474 1.00 63.75 100 GLY A O 1
ATOM 856 N N . ASP A 1 101 ? 27.579 5.016 0.812 1.00 58.50 101 ASP A N 1
ATOM 857 C CA . ASP A 1 101 ? 27.597 6.380 1.371 1.00 58.50 101 ASP A CA 1
ATOM 858 C C . ASP A 1 101 ? 27.622 7.482 0.295 1.00 58.50 101 ASP A C 1
ATOM 860 O O . ASP A 1 101 ? 27.374 8.651 0.594 1.00 58.50 101 ASP A O 1
ATOM 864 N N . ASP A 1 102 ? 27.915 7.123 -0.959 1.00 56.03 102 ASP A N 1
ATOM 865 C CA . ASP A 1 102 ? 27.937 8.058 -2.078 1.00 56.03 102 ASP A CA 1
ATOM 866 C C . ASP A 1 102 ? 26.595 8.053 -2.808 1.00 56.03 102 ASP A C 1
ATOM 868 O O . ASP A 1 102 ? 26.129 7.032 -3.315 1.00 56.03 102 ASP A O 1
ATOM 872 N N . PHE A 1 103 ? 26.017 9.243 -2.972 1.00 54.97 103 PHE A N 1
ATOM 873 C CA . PHE A 1 103 ? 24.788 9.459 -3.735 1.00 54.97 103 PHE A CA 1
ATOM 874 C C . PHE A 1 103 ? 24.874 8.956 -5.190 1.00 54.97 103 PHE A C 1
ATOM 876 O O . PHE A 1 103 ? 23.874 8.982 -5.884 1.00 54.97 103 PHE A O 1
ATOM 883 N N . ASN A 1 104 ? 26.019 8.521 -5.711 1.00 59.38 104 ASN A N 1
ATOM 884 C CA . ASN A 1 104 ? 26.161 8.100 -7.110 1.00 59.38 104 ASN A CA 1
ATOM 885 C C . ASN A 1 104 ? 25.788 6.630 -7.380 1.00 59.38 104 ASN A C 1
ATOM 887 O O . ASN A 1 104 ? 25.786 6.210 -8.540 1.00 59.38 104 ASN A O 1
ATOM 891 N N . ASP A 1 105 ? 25.439 5.869 -6.342 1.00 69.56 105 ASP A N 1
ATOM 892 C CA . ASP A 1 105 ? 25.058 4.454 -6.430 1.00 69.56 105 ASP A CA 1
ATOM 893 C C . ASP A 1 105 ? 23.585 4.230 -6.052 1.00 69.56 105 ASP A C 1
ATOM 895 O O . ASP A 1 105 ? 23.219 3.363 -5.260 1.00 69.56 105 ASP A O 1
ATOM 899 N N . GLU A 1 106 ? 22.720 5.043 -6.650 1.00 78.75 106 GLU A N 1
ATOM 900 C CA . GLU A 1 106 ? 21.272 4.930 -6.523 1.00 78.75 106 GLU A CA 1
ATOM 901 C C . GLU A 1 106 ? 20.710 3.989 -7.598 1.00 78.75 106 GLU A C 1
ATOM 903 O O . GLU A 1 106 ? 21.060 4.074 -8.782 1.00 78.75 106 GLU A O 1
ATOM 908 N N . ILE A 1 107 ? 19.837 3.076 -7.182 1.00 83.19 107 ILE A N 1
ATOM 909 C CA . ILE A 1 107 ? 19.144 2.124 -8.045 1.00 83.19 107 ILE A CA 1
ATOM 910 C C . ILE A 1 107 ? 17.649 2.405 -7.975 1.00 83.19 107 ILE A C 1
ATOM 912 O O . ILE A 1 107 ? 17.076 2.485 -6.891 1.00 83.19 107 ILE A O 1
ATOM 916 N N . LEU A 1 108 ? 17.024 2.505 -9.146 1.00 84.44 108 LEU A N 1
ATOM 917 C CA . LEU A 1 108 ? 15.575 2.517 -9.283 1.00 84.44 108 LEU A CA 1
ATOM 918 C C . LEU A 1 108 ? 15.102 1.099 -9.580 1.00 84.44 108 LEU A C 1
ATOM 920 O O . LEU A 1 108 ? 15.515 0.496 -10.572 1.00 84.44 108 LEU A O 1
ATOM 924 N N . ASN A 1 109 ? 14.196 0.611 -8.746 1.00 87.25 109 ASN A N 1
ATOM 925 C CA . ASN A 1 109 ? 13.495 -0.650 -8.904 1.00 87.25 109 ASN A CA 1
ATOM 926 C C . ASN A 1 109 ? 12.033 -0.343 -9.246 1.00 87.25 109 ASN A C 1
ATOM 928 O O . ASN A 1 109 ? 11.309 0.254 -8.454 1.00 87.25 109 ASN A O 1
ATOM 932 N N . PHE A 1 110 ? 11.607 -0.717 -10.446 1.00 88.50 110 PHE A N 1
ATOM 933 C CA . PHE A 1 110 ? 10.248 -0.541 -10.935 1.00 88.50 110 PHE A CA 1
ATOM 934 C C . PHE A 1 110 ? 9.560 -1.892 -11.030 1.00 88.50 110 PHE A C 1
ATOM 936 O O . PHE A 1 110 ? 10.024 -2.784 -11.740 1.00 88.50 110 PHE A O 1
ATOM 943 N N . TYR A 1 111 ? 8.421 -2.017 -10.366 1.00 90.50 111 TYR A N 1
ATOM 944 C CA . TYR A 1 111 ? 7.559 -3.181 -10.449 1.00 90.50 111 TYR A CA 1
ATOM 945 C C . TYR A 1 111 ? 6.212 -2.772 -11.016 1.00 90.50 111 TYR A C 1
ATOM 947 O O . TYR A 1 111 ? 5.676 -1.727 -10.657 1.00 90.50 111 TYR A O 1
ATOM 955 N N . CYS A 1 112 ? 5.617 -3.595 -11.869 1.00 90.44 112 CYS A N 1
ATOM 956 C CA . CYS A 1 112 ? 4.260 -3.354 -12.343 1.00 90.44 112 CYS A CA 1
ATOM 957 C C . CYS A 1 112 ? 3.534 -4.647 -12.685 1.00 90.44 112 CYS A C 1
ATOM 959 O O . CYS A 1 112 ? 4.147 -5.687 -12.915 1.00 90.44 112 CYS A O 1
ATOM 961 N N . TYR A 1 113 ? 2.206 -4.584 -12.724 1.00 89.44 113 TYR A N 1
ATOM 962 C CA . TYR A 1 113 ? 1.400 -5.767 -13.011 1.00 89.44 113 TYR A CA 1
ATOM 963 C C . TYR A 1 113 ? 1.450 -6.178 -14.489 1.00 89.44 113 TYR A C 1
ATOM 965 O O . TYR A 1 113 ? 1.564 -7.362 -14.808 1.00 89.44 113 TYR A O 1
ATOM 973 N N . SER A 1 114 ? 1.379 -5.211 -15.413 1.00 90.25 114 SER A N 1
ATOM 974 C CA . SER A 1 114 ? 1.192 -5.483 -16.842 1.00 90.25 114 SER A CA 1
ATOM 975 C C . SER A 1 114 ? 2.331 -4.966 -17.720 1.00 90.25 114 SER A C 1
ATOM 977 O O . SER A 1 114 ? 2.890 -3.894 -17.496 1.00 90.25 114 SER A O 1
ATOM 979 N N . ASN A 1 115 ? 2.605 -5.688 -18.814 1.00 91.94 115 ASN A N 1
ATOM 980 C CA . ASN A 1 115 ? 3.608 -5.283 -19.805 1.00 91.94 115 ASN A CA 1
ATOM 981 C C . ASN A 1 115 ? 3.295 -3.907 -20.414 1.00 91.94 115 ASN A C 1
ATOM 983 O O . ASN A 1 115 ? 4.191 -3.162 -20.781 1.00 91.94 115 ASN A 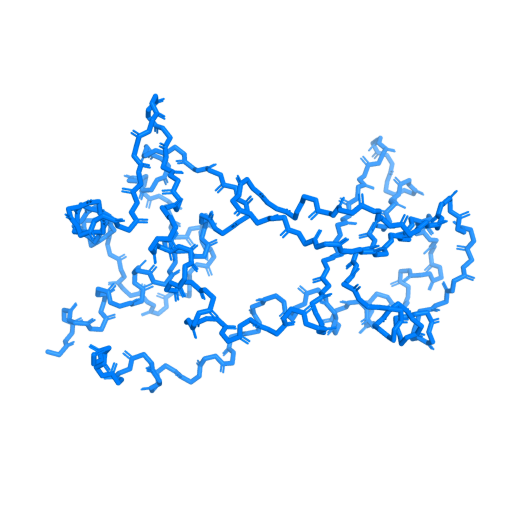O 1
ATOM 987 N N . LYS A 1 116 ? 2.009 -3.548 -20.506 1.00 91.50 116 LYS A N 1
ATOM 988 C CA . LYS A 1 116 ? 1.580 -2.226 -20.974 1.00 91.50 116 LYS A CA 1
ATOM 989 C C . LYS A 1 116 ? 2.117 -1.112 -20.071 1.00 91.50 116 LYS A C 1
ATOM 991 O O . LYS A 1 116 ? 2.578 -0.095 -20.582 1.00 91.50 116 LYS A O 1
ATOM 996 N N . VAL A 1 117 ? 2.038 -1.293 -18.752 1.00 88.81 117 VAL A N 1
ATOM 997 C CA . VAL A 1 117 ? 2.550 -0.323 -17.775 1.00 88.81 117 VAL A CA 1
ATOM 998 C C . VAL A 1 117 ? 4.072 -0.249 -17.848 1.00 88.81 117 VAL A C 1
ATOM 1000 O O . VAL A 1 117 ? 4.606 0.857 -17.873 1.00 88.81 117 VAL A O 1
ATOM 1003 N N . LEU A 1 118 ? 4.749 -1.397 -17.980 1.00 90.00 118 LEU A N 1
ATOM 1004 C CA . LEU A 1 118 ? 6.196 -1.452 -18.191 1.00 90.00 118 LEU A CA 1
ATOM 1005 C C . LEU A 1 118 ? 6.613 -0.642 -19.420 1.00 90.00 118 LEU A C 1
ATOM 1007 O O . LEU A 1 118 ? 7.400 0.287 -19.297 1.00 90.00 118 LEU A O 1
ATOM 1011 N N . GLU A 1 119 ? 6.057 -0.937 -20.592 1.00 89.94 119 GLU A N 1
ATOM 1012 C CA . GLU A 1 119 ? 6.428 -0.243 -21.830 1.00 89.94 119 GLU A CA 1
ATOM 1013 C C . GLU A 1 119 ? 6.090 1.256 -21.781 1.00 89.94 119 GLU A C 1
ATOM 1015 O O . GLU A 1 119 ? 6.845 2.085 -22.288 1.00 89.94 119 GLU A O 1
ATOM 1020 N N . ASN A 1 120 ? 4.997 1.632 -21.106 1.00 85.44 120 ASN A N 1
ATOM 1021 C CA . ASN A 1 120 ? 4.674 3.038 -20.870 1.00 85.44 120 ASN A CA 1
ATOM 1022 C C . ASN A 1 120 ? 5.729 3.728 -19.995 1.00 85.44 120 ASN A C 1
ATOM 1024 O O . ASN A 1 120 ? 6.178 4.820 -20.343 1.00 85.44 120 ASN A O 1
ATOM 1028 N N . PHE A 1 121 ? 6.160 3.089 -18.903 1.00 83.50 121 PHE A N 1
ATOM 1029 C CA . PHE A 1 121 ? 7.252 3.587 -18.068 1.00 83.50 121 PHE A CA 1
ATOM 1030 C C . PHE A 1 121 ? 8.526 3.752 -18.903 1.00 83.50 121 PHE A C 1
ATOM 1032 O O . PHE A 1 121 ? 9.094 4.842 -18.957 1.00 83.50 121 PHE A O 1
ATOM 1039 N N . LYS A 1 122 ? 8.897 2.719 -19.672 1.00 84.31 122 LYS A N 1
ATOM 1040 C CA . LYS A 1 122 ? 10.079 2.738 -20.540 1.00 84.31 122 LYS A CA 1
ATOM 1041 C C . LYS A 1 122 ? 10.080 3.860 -21.575 1.00 84.31 122 LYS A C 1
ATOM 1043 O O . LYS A 1 122 ? 11.137 4.385 -21.904 1.00 84.31 122 LYS A O 1
ATOM 1048 N N . SER A 1 123 ? 8.909 4.242 -22.080 1.00 82.06 123 SER A N 1
ATOM 1049 C CA . SER A 1 123 ? 8.779 5.339 -23.045 1.00 82.06 123 SER A CA 1
ATOM 1050 C C . SER A 1 123 ? 9.002 6.732 -22.442 1.00 82.06 123 SER A C 1
ATOM 1052 O O . SER A 1 123 ? 9.281 7.678 -23.177 1.00 82.06 123 SER A O 1
ATOM 1054 N N . GLN A 1 124 ? 8.865 6.868 -21.120 1.00 74.25 124 GLN A N 1
ATOM 1055 C CA . GLN A 1 124 ? 8.904 8.151 -20.413 1.00 74.25 124 GLN A CA 1
ATOM 1056 C C . GLN A 1 124 ? 10.234 8.423 -19.720 1.00 74.25 124 GLN A C 1
ATOM 1058 O O . GLN A 1 124 ? 10.548 9.578 -19.443 1.00 74.25 124 GLN A O 1
ATOM 1063 N N . ILE A 1 125 ? 11.014 7.383 -19.439 1.00 71.00 125 ILE A N 1
ATOM 1064 C CA . ILE A 1 125 ? 12.318 7.511 -18.797 1.00 71.00 125 ILE A CA 1
ATOM 1065 C C . ILE A 1 125 ? 13.437 7.190 -19.783 1.00 71.00 125 ILE A C 1
ATOM 1067 O O . ILE A 1 125 ? 13.311 6.321 -20.644 1.00 71.00 125 ILE A O 1
ATOM 1071 N N . TYR A 1 126 ? 14.563 7.892 -19.657 1.00 68.50 126 TYR A N 1
ATOM 1072 C CA . TYR A 1 126 ? 15.762 7.513 -20.390 1.00 68.50 126 TYR A CA 1
ATOM 1073 C C . TYR A 1 126 ? 16.317 6.222 -19.788 1.00 68.50 126 TYR A C 1
ATOM 1075 O O . TYR A 1 126 ? 16.902 6.230 -18.707 1.00 68.50 126 TYR A O 1
ATOM 1083 N N . ILE A 1 127 ? 16.113 5.103 -20.479 1.00 66.94 127 ILE A N 1
ATOM 1084 C CA . ILE A 1 127 ? 16.622 3.816 -20.021 1.00 66.94 127 ILE A CA 1
ATOM 1085 C C . ILE A 1 127 ? 18.018 3.605 -20.573 1.00 66.94 127 ILE A C 1
ATOM 1087 O O . ILE A 1 127 ? 18.219 3.253 -21.737 1.00 66.94 127 ILE A O 1
ATOM 1091 N N . LYS A 1 128 ? 18.991 3.791 -19.695 1.00 66.81 128 LYS A N 1
ATOM 1092 C CA . LYS A 1 128 ? 20.364 3.358 -19.896 1.00 66.81 128 LYS A CA 1
ATOM 1093 C C . LYS A 1 128 ? 20.815 2.658 -18.623 1.00 66.81 128 LYS A C 1
ATOM 1095 O O . LYS A 1 128 ? 20.341 2.991 -17.543 1.00 66.81 128 LYS A O 1
ATOM 1100 N N . ASP A 1 129 ? 21.705 1.683 -18.772 1.00 75.31 129 ASP A N 1
ATOM 1101 C CA . ASP A 1 129 ? 22.277 0.942 -17.645 1.00 75.31 129 ASP A CA 1
ATOM 1102 C C . ASP A 1 129 ? 21.226 0.114 -16.869 1.00 75.31 129 ASP A C 1
ATOM 1104 O O . ASP A 1 129 ? 21.188 0.112 -15.635 1.00 75.31 129 ASP A O 1
ATOM 1108 N N . ILE A 1 130 ? 20.371 -0.615 -17.611 1.00 84.38 130 ILE A N 1
ATOM 1109 C CA . ILE A 1 130 ? 19.490 -1.652 -17.045 1.00 84.38 130 ILE A CA 1
ATOM 1110 C C . ILE A 1 130 ? 20.362 -2.716 -16.380 1.00 84.38 130 ILE A C 1
ATOM 1112 O O . ILE A 1 130 ? 21.227 -3.316 -17.019 1.00 84.38 130 ILE A O 1
ATOM 1116 N N . ILE A 1 131 ? 20.097 -2.959 -15.102 1.00 87.25 131 ILE A N 1
ATOM 1117 C CA . ILE A 1 131 ? 20.743 -3.998 -14.304 1.00 87.25 131 ILE A CA 1
ATOM 1118 C C . ILE A 1 131 ? 20.005 -5.322 -14.502 1.00 87.25 131 ILE A C 1
ATOM 1120 O O . ILE A 1 131 ? 20.638 -6.351 -14.733 1.00 87.25 131 ILE A O 1
ATOM 1124 N N . ASN A 1 132 ? 18.673 -5.295 -14.414 1.00 90.38 132 ASN A N 1
ATOM 1125 C CA . ASN A 1 132 ? 17.823 -6.466 -14.598 1.00 90.38 132 ASN A CA 1
ATOM 1126 C C . ASN A 1 132 ? 16.472 -6.072 -15.202 1.00 90.38 132 ASN A C 1
ATOM 1128 O O . ASN A 1 132 ? 15.945 -5.004 -14.898 1.00 90.38 132 ASN A O 1
ATOM 1132 N N . GLU A 1 133 ? 15.900 -6.960 -16.005 1.00 93.50 133 GLU A N 1
ATOM 1133 C CA . GLU A 1 133 ? 14.507 -6.897 -16.434 1.00 93.50 133 GLU A CA 1
ATOM 1134 C C . GLU A 1 133 ? 13.948 -8.317 -16.484 1.00 93.50 133 GLU A C 1
ATOM 1136 O O . GLU A 1 133 ? 14.512 -9.192 -17.145 1.00 93.50 133 GLU A O 1
ATOM 1141 N N . GLU A 1 134 ? 12.833 -8.556 -15.804 1.00 94.81 134 GLU A N 1
ATOM 1142 C CA . GLU A 1 134 ? 12.247 -9.890 -15.735 1.00 94.81 134 GLU A CA 1
ATOM 1143 C C . GLU A 1 134 ? 10.726 -9.869 -15.620 1.00 94.81 134 GLU A C 1
ATOM 1145 O O . GLU A 1 134 ? 10.102 -8.915 -15.148 1.00 94.81 134 GLU A O 1
ATOM 1150 N N . LYS A 1 135 ? 10.123 -10.981 -16.042 1.00 95.81 135 LYS A N 1
ATOM 1151 C CA . LYS A 1 135 ? 8.725 -11.289 -15.763 1.00 95.81 135 LYS A CA 1
ATOM 1152 C C . LYS A 1 135 ? 8.646 -12.131 -14.494 1.00 95.81 135 LYS A C 1
ATOM 1154 O O . LYS A 1 135 ? 9.256 -13.195 -14.410 1.00 95.81 135 LYS A O 1
ATOM 1159 N N . LEU A 1 136 ? 7.827 -11.690 -13.551 1.00 93.38 136 LEU A N 1
ATOM 1160 C CA . LEU A 1 136 ? 7.569 -12.367 -12.290 1.00 93.38 136 LEU A CA 1
ATOM 1161 C C . LEU A 1 136 ? 6.406 -13.349 -12.462 1.00 93.38 136 LEU A C 1
ATOM 1163 O O . LEU A 1 136 ? 5.279 -12.954 -12.772 1.00 93.38 136 LEU A O 1
ATOM 1167 N N . ASN A 1 137 ? 6.675 -14.637 -12.249 1.00 86.62 137 ASN A N 1
ATOM 1168 C CA . ASN A 1 137 ? 5.638 -15.661 -12.152 1.00 86.62 137 ASN A CA 1
ATOM 1169 C C . ASN A 1 137 ? 5.203 -15.736 -10.685 1.00 86.62 137 ASN A C 1
ATOM 1171 O O . ASN A 1 137 ? 5.861 -16.410 -9.895 1.00 86.62 137 ASN A O 1
ATOM 1175 N N . LYS A 1 138 ? 4.109 -15.040 -10.357 1.00 90.69 138 LYS A N 1
ATOM 1176 C CA . LYS A 1 138 ? 3.667 -14.665 -9.004 1.00 90.69 138 LYS A CA 1
ATOM 1177 C C . LYS A 1 138 ? 4.531 -13.590 -8.344 1.00 90.69 138 LYS A C 1
ATOM 1179 O O . LYS A 1 138 ?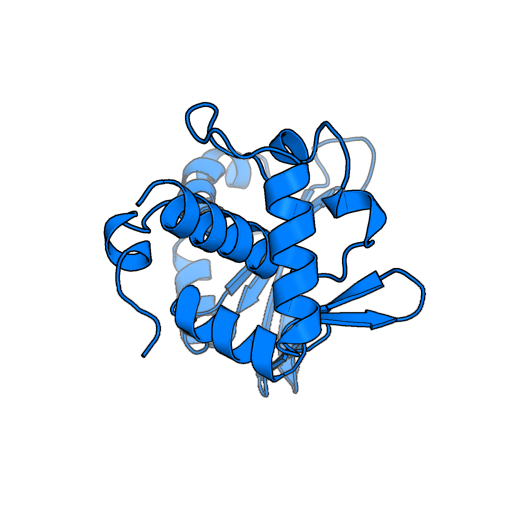 5.678 -13.825 -7.976 1.00 90.69 138 LYS A O 1
ATOM 1184 N N . TRP A 1 139 ? 3.950 -12.411 -8.163 1.00 91.56 139 TRP A N 1
ATOM 1185 C CA . TRP A 1 139 ? 4.577 -11.286 -7.482 1.00 91.56 139 TRP A CA 1
ATOM 1186 C C . TRP A 1 139 ? 3.951 -11.101 -6.099 1.00 91.56 139 TRP A C 1
ATOM 1188 O O . TRP A 1 139 ? 2.790 -10.708 -5.972 1.00 91.56 139 TRP A O 1
ATOM 1198 N N . GLN A 1 140 ? 4.729 -11.378 -5.052 1.00 91.75 140 GLN A N 1
ATOM 1199 C CA . GLN A 1 140 ? 4.350 -11.036 -3.684 1.00 91.75 140 GLN A CA 1
ATOM 1200 C C . GLN A 1 140 ? 4.551 -9.530 -3.476 1.00 91.75 140 GLN A C 1
ATOM 1202 O O . GLN A 1 140 ? 5.657 -9.087 -3.181 1.00 91.75 140 GLN A O 1
ATOM 1207 N N . LEU A 1 141 ? 3.484 -8.749 -3.650 1.00 88.12 141 LEU A N 1
ATOM 1208 C CA . LEU A 1 141 ? 3.532 -7.291 -3.541 1.00 88.12 141 LEU A CA 1
ATOM 1209 C C . LEU A 1 141 ? 3.716 -6.830 -2.090 1.00 88.12 141 LEU A C 1
ATOM 1211 O O . LEU A 1 141 ? 4.531 -5.965 -1.798 1.00 88.12 141 LEU A O 1
ATOM 1215 N N . CYS A 1 142 ? 2.928 -7.392 -1.179 1.00 89.19 142 CYS A N 1
ATOM 1216 C CA . CYS A 1 142 ? 2.982 -7.092 0.251 1.00 89.19 142 CYS A CA 1
ATOM 1217 C C . CYS A 1 142 ? 2.557 -8.325 1.048 1.00 89.19 142 CYS A C 1
ATOM 1219 O O . CYS A 1 142 ? 2.132 -9.318 0.463 1.00 89.19 142 CYS A O 1
ATOM 1221 N N . TYR A 1 143 ? 2.624 -8.289 2.380 1.00 91.38 143 TYR A N 1
ATOM 1222 C CA . TYR A 1 143 ? 2.398 -9.471 3.231 1.00 91.38 143 TYR A CA 1
ATOM 1223 C C . TYR A 1 143 ? 1.022 -10.155 3.073 1.00 91.38 143 TYR A C 1
ATOM 1225 O O . TYR A 1 143 ? 0.846 -11.274 3.554 1.00 91.38 143 TYR A O 1
ATOM 1233 N N . TRP A 1 144 ? 0.045 -9.507 2.428 1.00 91.75 144 TRP A N 1
ATOM 1234 C CA . TRP A 1 144 ? -1.307 -10.036 2.213 1.00 91.75 144 TRP A CA 1
ATOM 1235 C C . TRP A 1 144 ? -1.740 -10.111 0.738 1.00 91.75 144 TRP A C 1
ATOM 1237 O O . TRP A 1 144 ? -2.785 -10.701 0.461 1.00 91.75 144 TRP A O 1
ATOM 1247 N N . LYS A 1 145 ? -0.966 -9.556 -0.209 1.00 92.56 145 LYS A N 1
ATOM 1248 C CA . LYS A 1 145 ? -1.311 -9.527 -1.640 1.00 92.56 145 LYS A CA 1
ATOM 1249 C C . LYS A 1 145 ? -0.258 -10.240 -2.486 1.00 92.56 145 LYS A C 1
ATOM 1251 O O . LYS A 1 145 ? 0.870 -9.767 -2.615 1.00 92.56 145 LYS A O 1
ATOM 1256 N N . GLU A 1 146 ? -0.668 -11.344 -3.106 1.00 94.00 146 GLU A N 1
ATOM 1257 C CA . GLU A 1 146 ? 0.045 -11.984 -4.216 1.00 94.00 146 GLU A CA 1
ATOM 1258 C C . GLU A 1 146 ? -0.701 -11.656 -5.516 1.00 94.00 146 GLU A C 1
ATOM 1260 O O . GLU A 1 146 ? -1.923 -11.804 -5.598 1.00 94.00 146 GLU A O 1
ATOM 1265 N N . LEU A 1 147 ? 0.034 -11.191 -6.520 1.00 92.88 147 LEU A N 1
ATOM 1266 C CA . LEU A 1 147 ? -0.441 -11.020 -7.888 1.00 92.88 147 LEU A CA 1
ATOM 1267 C C . LEU A 1 147 ? 0.049 -12.208 -8.713 1.00 92.88 147 LEU A C 1
ATOM 1269 O O . LEU A 1 147 ? 1.155 -12.696 -8.508 1.00 92.88 147 LEU A O 1
ATOM 1273 N N . ASP A 1 148 ? -0.763 -12.697 -9.642 1.00 94.38 148 ASP A N 1
ATOM 1274 C CA . ASP A 1 148 ? -0.457 -13.877 -10.462 1.00 94.38 148 ASP A CA 1
ATOM 1275 C C . ASP A 1 148 ? 0.667 -13.636 -11.484 1.00 94.38 148 ASP A C 1
ATOM 1277 O O . ASP A 1 148 ? 1.326 -14.574 -11.939 1.00 94.38 148 ASP A O 1
ATOM 1281 N N . THR A 1 149 ? 0.926 -12.371 -11.798 1.00 95.00 149 THR A N 1
ATOM 1282 C CA . THR A 1 149 ? 1.998 -11.919 -12.675 1.00 95.00 149 THR A CA 1
ATOM 1283 C C . THR A 1 149 ? 2.586 -10.606 -12.169 1.00 95.00 149 THR A C 1
ATOM 1285 O O . THR A 1 149 ? 1.978 -9.878 -11.384 1.00 95.00 149 THR A O 1
ATOM 1288 N N . GLY A 1 150 ? 3.771 -10.285 -12.666 1.00 94.88 150 GLY A N 1
ATOM 1289 C CA . GLY A 1 150 ? 4.356 -8.960 -12.566 1.00 94.88 150 GLY A CA 1
ATOM 1290 C C . GLY A 1 150 ? 5.511 -8.808 -13.541 1.00 94.88 150 GLY A C 1
ATOM 1291 O O . GLY A 1 150 ? 5.927 -9.764 -14.198 1.00 94.88 150 GLY A O 1
ATOM 1292 N N . PHE A 1 151 ? 6.027 -7.597 -13.627 1.00 95.44 151 PHE A N 1
ATOM 1293 C CA . PHE A 1 151 ? 7.224 -7.249 -14.369 1.00 95.44 151 PHE A CA 1
ATOM 1294 C C . PHE A 1 151 ? 8.104 -6.404 -13.466 1.00 95.44 151 PHE A C 1
ATOM 1296 O O . PHE A 1 151 ? 7.595 -5.557 -12.732 1.00 95.44 151 PHE A O 1
ATOM 1303 N N . PHE A 1 152 ? 9.404 -6.640 -13.538 1.00 94.06 152 PHE A N 1
ATOM 1304 C CA . PHE A 1 152 ? 10.410 -5.942 -12.760 1.00 94.06 152 PHE A CA 1
ATOM 1305 C C . PHE A 1 152 ? 11.466 -5.359 -13.693 1.00 94.06 152 PHE A C 1
ATOM 1307 O O . PHE A 1 152 ? 11.900 -6.021 -14.635 1.00 94.06 152 PHE A O 1
ATOM 1314 N N . LEU A 1 153 ? 11.876 -4.126 -13.415 1.00 92.00 153 LEU A N 1
ATOM 1315 C CA . LEU A 1 153 ? 12.978 -3.435 -14.066 1.00 92.00 153 LEU A CA 1
ATOM 1316 C C . LEU A 1 153 ? 13.842 -2.778 -12.989 1.00 92.00 153 LEU A C 1
ATOM 1318 O O . LEU A 1 153 ? 13.351 -1.976 -12.201 1.00 92.00 153 LEU A O 1
ATOM 1322 N N . SER A 1 154 ? 15.134 -3.077 -12.993 1.00 90.19 154 SER A N 1
ATOM 1323 C CA . SER A 1 154 ? 16.130 -2.436 -12.137 1.00 90.19 154 SER A CA 1
ATOM 1324 C C . SER A 1 154 ? 17.120 -1.673 -12.999 1.00 90.19 154 SER A C 1
ATOM 1326 O O . SER A 1 154 ? 17.649 -2.224 -13.968 1.00 90.19 154 SER A O 1
ATOM 1328 N N . GLN A 1 155 ? 17.402 -0.421 -12.656 1.00 85.62 155 GLN A N 1
ATOM 1329 C CA . GLN A 1 155 ? 18.363 0.403 -13.387 1.00 85.62 155 GLN A CA 1
ATOM 1330 C C . GLN A 1 155 ? 19.190 1.278 -12.452 1.00 85.62 155 GLN A C 1
ATOM 1332 O O . GLN A 1 155 ? 18.710 1.727 -11.409 1.00 85.62 155 GLN A O 1
ATOM 1337 N N . LYS A 1 156 ? 20.426 1.573 -12.862 1.00 84.19 156 LYS A N 1
ATOM 1338 C CA . LYS A 1 156 ? 21.245 2.568 -12.170 1.00 84.19 156 LYS A CA 1
ATOM 1339 C C . LYS A 1 156 ? 20.760 3.975 -12.515 1.00 84.19 156 LYS A C 1
ATOM 1341 O O . LYS A 1 156 ? 20.522 4.305 -13.678 1.00 84.19 156 LYS A O 1
ATOM 1346 N N . ILE A 1 157 ? 20.647 4.837 -11.513 1.00 75.56 157 ILE A N 1
ATOM 1347 C CA . ILE A 1 157 ? 20.337 6.247 -11.735 1.00 75.56 157 ILE A CA 1
ATOM 1348 C C . ILE A 1 157 ? 21.632 6.991 -12.052 1.00 75.56 157 ILE A C 1
ATOM 1350 O O . ILE A 1 157 ? 22.568 7.023 -11.259 1.00 75.56 157 ILE A O 1
ATOM 1354 N N . THR A 1 158 ? 21.686 7.602 -13.233 1.00 68.62 158 THR A N 1
ATO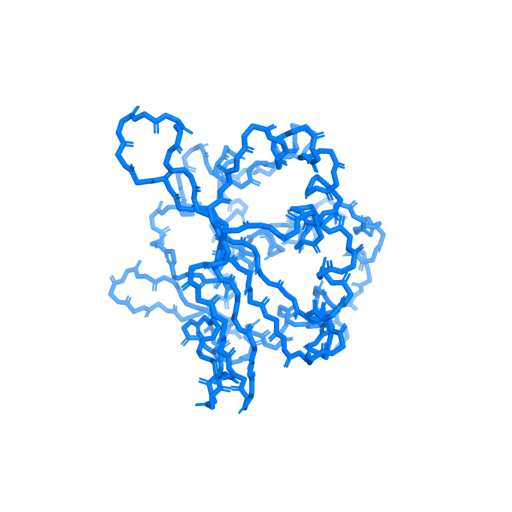M 1355 C CA . THR A 1 158 ? 22.779 8.495 -13.643 1.00 68.62 158 THR A CA 1
ATOM 1356 C C . THR A 1 158 ? 22.391 9.962 -13.424 1.00 68.62 158 THR A C 1
ATOM 1358 O O . THR A 1 158 ? 21.210 10.281 -13.280 1.00 68.62 158 THR A O 1
ATOM 1361 N N . GLU A 1 159 ? 23.347 10.900 -13.450 1.00 62.38 159 GLU A N 1
ATOM 1362 C CA . GLU A 1 159 ? 23.042 12.346 -13.400 1.00 62.38 159 GLU A CA 1
ATOM 1363 C C . GLU A 1 159 ? 22.046 12.782 -14.493 1.00 62.38 159 GLU A C 1
ATOM 1365 O O . GLU A 1 159 ? 21.228 13.677 -14.279 1.00 62.38 159 GLU A O 1
ATOM 1370 N N . HIS A 1 160 ? 22.049 12.101 -15.645 1.00 57.47 160 HIS A N 1
ATOM 1371 C CA . HIS A 1 160 ? 21.084 12.355 -16.711 1.00 57.47 160 HIS A CA 1
ATOM 1372 C C . HIS A 1 160 ? 19.661 11.924 -16.316 1.00 57.47 160 HIS A C 1
ATOM 1374 O O . HIS A 1 160 ? 18.709 12.650 -16.611 1.00 57.47 160 HIS A O 1
ATOM 1380 N N . ASN A 1 161 ? 19.540 10.813 -15.577 1.00 55.75 161 ASN A N 1
ATOM 1381 C CA . ASN A 1 161 ? 18.282 10.321 -15.009 1.00 55.75 161 ASN A CA 1
ATOM 1382 C C . ASN A 1 161 ? 17.783 11.224 -13.866 1.00 55.75 161 ASN A C 1
ATOM 1384 O O . ASN A 1 161 ? 16.576 11.396 -13.694 1.00 55.75 161 ASN A O 1
ATOM 1388 N N . ARG A 1 162 ? 18.701 11.872 -13.132 1.00 55.66 162 ARG A N 1
ATOM 1389 C CA . ARG A 1 162 ? 18.379 12.882 -12.108 1.00 55.66 162 ARG A CA 1
ATOM 1390 C C . ARG A 1 162 ? 17.832 14.178 -12.686 1.00 55.66 162 ARG A C 1
ATOM 1392 O O . ARG A 1 162 ? 16.982 14.794 -12.059 1.00 55.66 162 ARG A O 1
ATOM 1399 N N . LEU A 1 163 ? 18.245 14.598 -13.879 1.00 47.94 163 LEU A N 1
ATOM 1400 C CA . LEU A 1 163 ? 17.636 15.752 -14.560 1.00 47.94 163 LEU A CA 1
ATOM 1401 C C . LEU A 1 163 ? 16.215 15.433 -15.060 1.00 47.94 163 LEU A C 1
ATOM 1403 O O . LEU A 1 163 ? 15.335 16.295 -15.038 1.00 47.94 163 LEU A O 1
ATOM 1407 N N . THR A 1 164 ? 15.956 14.169 -15.405 1.00 49.38 164 THR A N 1
ATOM 1408 C CA . THR A 1 164 ? 14.605 13.630 -15.621 1.00 49.38 164 THR A CA 1
ATOM 1409 C C . THR A 1 164 ? 13.891 13.222 -14.326 1.00 49.38 164 THR A C 1
ATOM 1411 O O . THR A 1 164 ? 12.794 12.690 -14.406 1.00 49.38 164 THR A O 1
ATOM 1414 N N . SER A 1 165 ? 14.425 13.494 -13.126 1.00 44.16 165 SER A N 1
ATOM 1415 C CA . SER A 1 165 ? 13.695 13.266 -11.858 1.00 44.16 165 SER A CA 1
ATOM 1416 C C . SER A 1 165 ? 12.408 14.093 -11.767 1.00 44.16 165 SER A C 1
ATOM 1418 O O . SER A 1 165 ? 11.472 13.688 -11.093 1.00 44.16 165 SER A O 1
ATOM 1420 N N . SER A 1 166 ? 12.297 15.177 -12.544 1.00 46.66 166 SER A N 1
ATOM 1421 C CA . SER A 1 166 ? 11.032 15.889 -12.781 1.00 46.66 166 SER A CA 1
ATOM 1422 C C . SER A 1 166 ? 9.956 15.042 -13.489 1.00 46.66 166 SER A C 1
ATOM 1424 O O . SER A 1 166 ? 8.770 15.359 -13.427 1.00 46.66 166 SER A O 1
ATOM 1426 N N . LEU A 1 167 ? 10.342 13.953 -14.163 1.00 43.38 167 LEU A N 1
ATOM 1427 C CA . LEU A 1 167 ? 9.429 12.939 -14.698 1.00 43.38 167 LEU A CA 1
ATOM 1428 C C . LEU A 1 167 ? 9.118 11.872 -13.652 1.00 43.38 167 LEU A C 1
ATOM 1430 O O . LEU A 1 167 ? 7.984 11.405 -13.611 1.00 43.38 167 LEU A O 1
ATOM 1434 N N . VAL A 1 168 ? 10.060 11.530 -12.766 1.00 45.53 168 VAL A N 1
ATOM 1435 C CA . VAL A 1 168 ? 9.776 10.586 -11.676 1.00 45.53 168 VAL A CA 1
ATOM 1436 C C . VAL A 1 168 ? 8.953 11.231 -10.561 1.00 45.53 168 VAL A C 1
ATOM 1438 O O . VAL A 1 168 ? 8.128 10.544 -9.978 1.00 45.53 168 VAL A O 1
ATOM 1441 N N . SER A 1 169 ? 8.977 12.558 -10.394 1.00 47.91 169 SER A N 1
ATOM 1442 C CA . SER A 1 169 ? 7.989 13.275 -9.573 1.00 47.91 169 SER A CA 1
ATOM 1443 C C . SER A 1 169 ? 6.549 13.143 -10.091 1.00 47.91 169 SER A C 1
ATOM 1445 O O . SER A 1 169 ? 5.613 13.347 -9.326 1.00 47.91 169 SER A O 1
ATOM 1447 N N . ASN A 1 170 ? 6.337 12.766 -11.361 1.00 43.25 170 ASN A N 1
ATOM 1448 C CA . ASN A 1 170 ? 4.999 12.417 -11.855 1.00 43.25 170 ASN A CA 1
ATOM 1449 C C . ASN A 1 170 ? 4.599 10.971 -11.522 1.00 43.25 170 ASN A C 1
ATOM 1451 O O . ASN A 1 170 ? 3.430 10.647 -11.651 1.00 43.25 170 ASN A O 1
ATOM 1455 N N . TRP A 1 171 ? 5.530 10.102 -11.116 1.00 45.72 171 TRP A N 1
ATOM 1456 C CA . TRP A 1 171 ? 5.268 8.687 -10.815 1.00 45.72 171 TRP A CA 1
ATOM 1457 C C . TRP A 1 171 ? 5.407 8.360 -9.314 1.00 45.72 171 TRP A C 1
ATOM 1459 O O . TRP A 1 171 ? 4.650 7.545 -8.795 1.00 45.72 171 TRP A O 1
ATOM 1469 N N . GLU A 1 172 ? 6.299 9.043 -8.591 1.00 40.94 172 GLU A N 1
ATOM 1470 C CA . GLU A 1 172 ? 6.508 8.952 -7.133 1.00 40.94 172 GLU A CA 1
ATOM 1471 C C . GLU A 1 172 ? 5.270 9.337 -6.321 1.00 40.94 172 GLU A C 1
ATOM 1473 O O . GLU A 1 172 ? 5.076 8.852 -5.210 1.00 40.94 172 GLU A O 1
ATOM 1478 N N . TYR A 1 173 ? 4.407 10.183 -6.882 1.00 35.56 173 TYR A N 1
ATOM 1479 C CA . TYR A 1 173 ? 3.252 10.741 -6.180 1.00 35.56 173 TYR A CA 1
ATOM 1480 C C . TYR A 1 173 ? 1.921 10.092 -6.559 1.00 35.56 173 TYR A C 1
ATOM 1482 O O . TYR A 1 173 ? 0.871 10.575 -6.151 1.00 35.56 173 TYR A O 1
ATOM 1490 N N . HIS A 1 174 ? 1.922 8.992 -7.313 1.00 37.62 174 HIS A N 1
ATOM 1491 C CA . HIS A 1 174 ? 0.672 8.326 -7.695 1.00 37.62 174 HIS A CA 1
ATOM 1492 C C . HIS A 1 174 ? 0.237 7.197 -6.774 1.00 37.62 174 HIS A C 1
ATOM 1494 O O . HIS A 1 174 ? -0.893 6.733 -6.910 1.00 37.62 174 HIS A O 1
ATOM 1500 N N . LEU A 1 175 ? 1.058 6.805 -5.799 1.00 38.34 175 LEU A N 1
ATOM 1501 C CA . LEU A 1 175 ? 0.579 5.895 -4.765 1.00 38.34 175 LEU A CA 1
ATOM 1502 C C . LEU A 1 175 ? -0.478 6.569 -3.886 1.00 38.34 175 LEU A C 1
ATOM 1504 O O . LEU A 1 175 ? -1.431 5.901 -3.509 1.00 38.34 175 LEU A O 1
ATOM 1508 N N . LEU A 1 176 ? -0.369 7.882 -3.641 1.00 42.12 176 LEU A N 1
ATOM 1509 C CA . LEU A 1 176 ? -1.311 8.664 -2.833 1.00 42.12 176 LEU A CA 1
ATOM 1510 C C . LEU A 1 176 ? -1.224 10.152 -3.183 1.00 42.12 176 LEU A C 1
ATOM 1512 O O . LEU A 1 176 ? -0.878 10.994 -2.349 1.00 42.12 176 LEU A O 1
ATOM 1516 N N . ASP A 1 177 ? -1.527 10.500 -4.430 1.00 35.22 177 ASP A N 1
ATOM 1517 C CA . ASP A 1 177 ? -1.870 11.887 -4.720 1.00 35.22 177 ASP A CA 1
ATOM 1518 C C . ASP A 1 177 ? -3.029 12.213 -3.765 1.00 35.22 177 ASP A C 1
ATOM 1520 O O . ASP A 1 177 ? -3.974 11.426 -3.651 1.00 35.22 177 ASP A O 1
ATOM 1524 N N . TRP A 1 178 ? -2.963 13.330 -3.042 1.00 39.47 178 TRP A N 1
ATOM 1525 C CA . TRP A 1 178 ? -4.025 13.821 -2.151 1.00 39.47 178 TRP A CA 1
ATOM 1526 C C . TRP A 1 178 ? -5.276 14.248 -2.953 1.00 39.47 178 TRP A C 1
ATOM 1528 O O . TRP A 1 178 ? -5.905 15.266 -2.687 1.00 39.47 178 TRP A O 1
ATOM 1538 N N . LYS A 1 179 ? -5.630 13.477 -3.981 1.00 37.97 179 LYS A N 1
ATOM 1539 C CA . LYS A 1 179 ? -6.801 13.594 -4.837 1.00 37.97 179 LYS A CA 1
ATOM 1540 C C . LYS A 1 179 ? -8.010 12.869 -4.261 1.00 37.97 179 LYS A C 1
ATOM 1542 O O . LYS A 1 179 ? -8.991 12.691 -4.973 1.00 37.97 179 LYS A O 1
ATOM 1547 N N . TYR A 1 180 ? -7.986 12.498 -2.981 1.00 41.31 180 TYR A N 1
ATOM 1548 C CA . TYR A 1 180 ? -9.249 12.393 -2.272 1.00 41.31 180 TYR A CA 1
ATOM 1549 C C . TYR A 1 180 ? -9.785 13.806 -2.094 1.00 41.31 180 TYR A C 1
ATOM 1551 O O . TYR A 1 180 ? -9.312 14.569 -1.248 1.00 41.31 180 TYR A O 1
ATOM 1559 N N . ASP A 1 181 ? -10.798 14.150 -2.886 1.00 42.22 181 ASP A N 1
ATOM 1560 C CA . ASP A 1 181 ? -11.752 15.127 -2.404 1.00 42.22 181 ASP A CA 1
ATOM 1561 C C . ASP A 1 181 ? -12.287 14.557 -1.084 1.00 42.22 181 ASP A C 1
ATOM 1563 O O . ASP A 1 181 ? -12.910 13.496 -1.038 1.00 42.22 181 ASP A O 1
ATOM 1567 N N . LEU A 1 182 ? -11.961 15.216 0.030 1.00 46.69 182 LEU A N 1
ATOM 1568 C CA . LEU A 1 182 ? -12.379 14.818 1.379 1.00 46.69 182 LEU A CA 1
ATOM 1569 C C . LEU A 1 182 ? -13.916 14.692 1.485 1.00 46.69 182 LEU A C 1
ATOM 1571 O O . LEU A 1 182 ? -14.421 14.184 2.489 1.00 46.69 182 LEU A O 1
ATOM 1575 N N . SER A 1 183 ? -14.652 15.146 0.462 1.00 44.94 183 SER A N 1
ATOM 1576 C CA . SER A 1 183 ? -16.073 14.901 0.244 1.00 44.94 183 SER A CA 1
ATOM 1577 C C . SER A 1 183 ? -16.435 13.411 0.099 1.00 44.94 183 SER A C 1
ATOM 1579 O O . SER A 1 183 ? -17.443 12.999 0.672 1.00 44.94 183 SER A O 1
ATOM 1581 N N . ASP A 1 184 ? -15.599 12.570 -0.519 1.00 44.47 184 ASP A N 1
ATOM 1582 C CA . ASP A 1 184 ? -15.872 11.130 -0.694 1.00 44.47 184 ASP A CA 1
ATOM 1583 C C . ASP A 1 184 ? -15.740 10.351 0.625 1.00 44.47 184 ASP A C 1
ATOM 1585 O O . ASP A 1 184 ? -16.464 9.384 0.886 1.00 44.47 184 ASP A O 1
ATOM 1589 N N . LEU A 1 185 ? -14.902 10.841 1.546 1.00 44.72 185 LEU A N 1
ATOM 1590 C CA . LEU A 1 185 ? -14.865 10.358 2.927 1.00 44.72 185 LEU A CA 1
ATOM 1591 C C . LEU A 1 185 ? -16.129 10.752 3.708 1.00 44.72 185 LEU A C 1
ATOM 1593 O O . LEU A 1 185 ? -16.354 10.229 4.794 1.00 44.72 185 LEU A O 1
ATOM 1597 N N . LEU A 1 186 ? -17.002 11.639 3.222 1.00 41.91 186 LEU A N 1
ATOM 1598 C CA . LEU A 1 186 ? -18.266 11.963 3.899 1.00 41.91 186 LEU A CA 1
ATOM 1599 C C . LEU A 1 186 ? -19.394 10.992 3.541 1.00 41.91 186 LEU A C 1
ATOM 1601 O O . LEU A 1 186 ? -20.326 10.847 4.338 1.00 41.91 186 LEU A O 1
ATOM 1605 N N . THR A 1 187 ? -19.268 10.235 2.454 1.00 41.16 187 THR A N 1
ATOM 1606 C CA . THR A 1 187 ? -20.233 9.198 2.079 1.00 41.16 187 THR A CA 1
ATOM 1607 C C . THR A 1 187 ? -20.255 8.066 3.119 1.00 41.16 187 THR A C 1
ATOM 1609 O O . THR A 1 187 ? -19.198 7.626 3.589 1.00 41.16 187 THR A O 1
ATOM 1612 N N . PRO A 1 188 ? -21.432 7.626 3.600 1.00 35.34 188 PRO A N 1
ATOM 1613 C CA . PRO A 1 188 ? -21.531 6.450 4.458 1.00 35.34 188 PRO A CA 1
ATOM 1614 C C . PRO A 1 188 ? -20.994 5.221 3.716 1.00 35.34 188 PRO A C 1
ATOM 1616 O O . PRO A 1 188 ? -21.342 5.007 2.558 1.00 35.34 188 PRO A O 1
ATOM 1619 N N . LEU A 1 189 ? -20.160 4.417 4.382 1.00 38.38 189 LEU A N 1
ATOM 1620 C CA . LEU A 1 189 ? -19.916 3.042 3.947 1.00 38.38 189 LEU A CA 1
ATOM 1621 C C . LEU A 1 189 ? -21.239 2.300 4.179 1.00 38.38 189 LEU A C 1
ATOM 1623 O O . LEU A 1 189 ? -21.588 2.054 5.334 1.00 38.38 189 LEU A O 1
ATOM 1627 N N . ASN A 1 190 ? -22.008 2.090 3.109 1.00 33.31 190 ASN A N 1
ATOM 1628 C CA . ASN A 1 190 ? -23.238 1.297 3.141 1.00 33.31 190 ASN A CA 1
ATOM 1629 C C . ASN A 1 190 ? -22.929 -0.181 3.387 1.00 33.31 190 ASN A C 1
ATOM 1631 O O . ASN A 1 190 ? -21.923 -0.669 2.824 1.00 33.31 190 ASN A O 1
#

Sequence (190 aa):
MKSLYTSKITRYFILDSLWLMQTKYSDFIRKDWKEFFNTPIHLKIATKDVENELTAMIKDGLILIKEGWCFLSPKGASIWENLFHVNWENFYLIEYEFKGDDFNDEILNFYCYSNKVLENFKSQIYIKDIINEEKLNKWQLCYWKELDTGFFLSQKITEHNRLTSSLVSNWEYHLLDWKYDLSDLLTPLN

Secondary structure (DSSP, 8-state):
-HHHHHHHHHHHHHHHHHHSS-EEHHHHSSTTHHHHTT--TT----HHHHHHHHHHHHHTTSEEEETTEEEE-HHHHHHHHHHTT--GGG-EEEEEEE-SSSTT-EEEEEEESSHHHHHHHHHHS---SEEEEEEEEEEEEETTEEEEEEEEEEEEPPHHHHHTHHHHTTTTTSSS-S---TTGGGS---

pLDDT: mean 78.21, std 18.19, range [33.31, 97.44]

Radius of gyration: 18.73 Å; chains: 1; bounding box: 51×37×44 Å